Protein AF-A0A5N6NEE8-F1 (afdb_monomer_lite)

Secondary structure (DSSP, 8-state):
----------------TTTT--HHHHHHHHHHHHHHHHHHHHHHHHHHHHHHHTTHHHHHHHHHHHTTPPPP--TT--TTS-EETTTTEEHHHHHHHHHHHHHHHHHHHHHHHHHHHHHHHHHHHHHHHHHHHHHHHHHHHHHHHHHHHHHHHHHHHHHHHHHHHHHHHHHHHHHHHHHHHHHHHHHHHHHHHHHH--

Radius of gyration: 60.37 Å; chains: 1; bounding box: 90×84×199 Å

Sequence (198 aa):
MTDNNRDANRNPGKRPAVDDLTKESRRRIDSIVAQVDAEMERRAQMLARERYWGWLPNLLRDWVVGERVPTPRYKGDTSEGPRLPALGMPMERAFAAHVAVTRRELWRNAELSDEVRVLREKNDRLERRSDRLEERNDRLEEQVETLRLQVSQLMSQHGQIVDVMQEHDGRITENRTDIAETQAMVQASDAMLNAWAA

Structure (mmCIF, N/CA/C/O backbone):
data_AF-A0A5N6NEE8-F1
#
_entry.id   AF-A0A5N6NEE8-F1
#
loop_
_atom_site.group_PDB
_atom_site.id
_atom_site.type_symbol
_atom_site.label_atom_id
_atom_site.label_alt_id
_atom_site.label_comp_id
_atom_site.label_asym_id
_atom_site.label_entity_id
_atom_site.label_seq_id
_atom_site.pdbx_PDB_ins_code
_atom_site.Cartn_x
_atom_site.Cartn_y
_atom_site.Cartn_z
_atom_site.occupancy
_atom_site.B_iso_or_equiv
_atom_site.auth_seq_id
_atom_site.auth_comp_id
_atom_site.auth_asym_id
_atom_site.auth_atom_id
_atom_site.pdbx_PDB_model_num
ATOM 1 N N . MET A 1 1 ? -6.496 70.195 104.181 1.00 39.91 1 MET A N 1
ATOM 2 C CA . MET A 1 1 ? -7.880 69.984 103.711 1.00 39.91 1 MET A CA 1
ATOM 3 C C . MET A 1 1 ? -7.954 70.431 102.262 1.00 39.91 1 MET A C 1
ATOM 5 O O . MET A 1 1 ? -7.376 71.479 101.996 1.00 39.91 1 MET A O 1
ATOM 9 N N . THR A 1 2 ? -8.655 69.648 101.418 1.00 42.78 2 THR A N 1
ATOM 10 C CA . THR A 1 2 ? -9.138 69.932 100.033 1.00 42.78 2 THR A CA 1
ATOM 11 C C . THR A 1 2 ? -8.066 70.225 98.961 1.00 42.78 2 THR A C 1
ATOM 13 O O . THR A 1 2 ? -7.134 70.962 99.232 1.00 42.78 2 THR A O 1
ATOM 16 N N . ASP A 1 3 ? -8.101 69.739 97.716 1.00 42.00 3 ASP A N 1
ATOM 17 C CA . ASP A 1 3 ? -9.065 68.928 96.961 1.00 42.00 3 ASP A CA 1
ATOM 18 C C . ASP A 1 3 ? -8.409 68.425 95.644 1.00 42.00 3 ASP A C 1
ATOM 20 O O . ASP A 1 3 ? -7.506 69.077 95.128 1.00 42.00 3 ASP A O 1
ATOM 24 N N . ASN A 1 4 ? -8.895 67.289 95.124 1.00 45.06 4 ASN A N 1
ATOM 25 C CA . ASN A 1 4 ? -9.161 66.911 93.715 1.00 45.06 4 ASN A CA 1
ATOM 26 C C . ASN A 1 4 ? -8.296 67.439 92.537 1.00 45.06 4 ASN A C 1
ATOM 28 O O . ASN A 1 4 ? -8.263 68.641 92.312 1.00 45.06 4 ASN A O 1
ATOM 32 N N . ASN A 1 5 ? -7.810 66.547 91.641 1.00 45.00 5 ASN A N 1
ATOM 33 C CA . ASN A 1 5 ? -8.352 66.353 90.266 1.00 45.00 5 ASN A CA 1
ATOM 34 C C . ASN A 1 5 ? -7.579 65.312 89.401 1.00 45.00 5 ASN A C 1
ATOM 36 O O . ASN A 1 5 ? -6.356 65.296 89.411 1.00 45.00 5 ASN A O 1
ATOM 40 N N . ARG A 1 6 ? -8.342 64.549 88.594 1.00 46.94 6 ARG A N 1
ATOM 41 C CA . ARG A 1 6 ? -8.075 63.999 87.234 1.00 46.94 6 ARG A CA 1
ATOM 42 C C . ARG A 1 6 ? -6.713 63.363 86.878 1.00 46.94 6 ARG A C 1
ATOM 44 O O . ARG A 1 6 ? -5.712 64.047 86.759 1.00 46.94 6 ARG A O 1
ATOM 51 N N . ASP A 1 7 ? -6.740 62.098 86.445 1.00 46.06 7 ASP A N 1
ATOM 52 C CA . ASP A 1 7 ? -6.910 61.826 85.008 1.00 46.06 7 ASP A CA 1
ATOM 53 C C . ASP A 1 7 ? -7.247 60.361 84.706 1.00 46.06 7 ASP A C 1
ATOM 55 O O . ASP A 1 7 ? -6.592 59.407 85.126 1.00 46.06 7 ASP A O 1
ATOM 59 N N . ALA A 1 8 ? -8.324 60.219 83.941 1.00 46.31 8 ALA A N 1
ATOM 60 C CA . ALA A 1 8 ? -8.721 59.002 83.275 1.00 46.31 8 ALA A CA 1
ATOM 61 C C . ALA A 1 8 ? -7.858 58.796 82.024 1.00 46.31 8 ALA A C 1
ATOM 63 O O . ALA A 1 8 ? -7.563 59.755 81.317 1.00 46.31 8 ALA A O 1
ATOM 64 N N . ASN A 1 9 ? -7.577 57.522 81.728 1.00 47.03 9 ASN A N 1
ATOM 65 C CA . ASN A 1 9 ? -7.417 56.922 80.396 1.00 47.03 9 ASN A CA 1
ATOM 66 C C . ASN A 1 9 ? -6.127 56.099 80.242 1.00 47.03 9 ASN A C 1
ATOM 68 O O . ASN A 1 9 ? -5.111 56.566 79.733 1.00 47.03 9 ASN A O 1
ATOM 72 N N . ARG A 1 10 ? -6.219 54.808 80.578 1.00 41.62 10 ARG A N 1
ATOM 73 C CA . ARG A 1 10 ? -5.590 53.753 79.776 1.00 41.62 10 ARG A CA 1
ATOM 74 C C . ARG A 1 10 ? -6.294 52.432 80.035 1.00 41.62 10 ARG A C 1
ATOM 76 O O . ARG A 1 10 ? -6.134 51.820 81.080 1.00 41.62 10 ARG A O 1
ATOM 83 N N . ASN A 1 11 ? -7.091 52.029 79.057 1.00 46.97 11 ASN A N 1
ATOM 84 C CA . ASN A 1 11 ? -7.606 50.679 78.899 1.00 46.97 11 ASN A CA 1
ATOM 85 C C . ASN A 1 11 ? -6.467 49.758 78.419 1.00 46.97 11 ASN A C 1
ATOM 87 O O . ASN A 1 11 ? -5.974 49.979 77.308 1.00 46.97 11 ASN A O 1
ATOM 91 N N . PRO A 1 12 ? -6.063 48.718 79.170 1.00 44.00 12 PRO A N 1
ATOM 92 C CA . PRO A 1 12 ? -5.292 47.623 78.626 1.00 44.00 12 PRO A CA 1
ATOM 93 C C . PRO A 1 12 ? -6.206 46.404 78.453 1.00 44.00 12 PRO A C 1
ATOM 95 O O . PRO A 1 12 ? -6.547 45.714 79.406 1.00 44.00 12 PRO A O 1
ATOM 98 N N . GLY A 1 13 ? -6.536 46.123 77.195 1.00 42.03 13 GLY A N 1
ATOM 99 C CA . GLY A 1 13 ? -6.636 44.754 76.699 1.00 42.03 13 GLY A CA 1
ATOM 100 C C . GLY A 1 13 ? -7.842 43.936 77.154 1.00 42.03 13 GLY A C 1
ATOM 101 O O . GLY A 1 13 ? -7.806 43.244 78.166 1.00 42.03 13 GLY A O 1
ATOM 102 N N . LYS A 1 14 ? -8.849 43.879 76.275 1.00 52.41 14 LYS A N 1
ATOM 103 C CA . LYS A 1 14 ? -9.741 42.721 76.118 1.00 52.41 14 LYS A CA 1
ATOM 104 C C . LYS A 1 14 ? -8.934 41.417 76.238 1.00 52.41 14 LYS A C 1
ATOM 106 O O . LYS A 1 14 ? -8.182 41.081 75.326 1.00 52.41 14 LYS A O 1
ATOM 111 N N . ARG A 1 15 ? -9.114 40.676 77.333 1.00 50.12 15 ARG A N 1
ATOM 112 C CA . ARG A 1 15 ? -8.806 39.241 77.384 1.00 50.12 15 ARG A CA 1
ATOM 113 C C . ARG A 1 15 ? -10.027 38.477 76.852 1.00 50.12 15 ARG A C 1
ATOM 115 O O . ARG A 1 15 ? -11.148 38.873 77.176 1.00 50.12 15 ARG A O 1
ATOM 122 N N . PRO A 1 16 ? -9.856 37.448 76.004 1.00 47.19 16 PRO A N 1
ATOM 123 C CA . PRO A 1 16 ? -10.983 36.698 75.471 1.00 47.19 16 PRO A CA 1
ATOM 124 C C . PRO A 1 16 ? -11.643 35.911 76.606 1.00 47.19 16 PRO A C 1
ATOM 126 O O . PRO A 1 16 ? -10.958 35.270 77.398 1.00 47.19 16 PRO A O 1
ATOM 129 N N . ALA A 1 17 ? -12.971 35.967 76.683 1.00 51.31 17 ALA A N 1
ATOM 130 C CA . ALA A 1 17 ? -13.803 35.252 77.649 1.00 51.31 17 ALA A CA 1
ATOM 131 C C . ALA A 1 17 ? -13.796 33.729 77.391 1.00 51.31 17 ALA A C 1
ATOM 133 O O . ALA A 1 17 ? -14.806 33.147 77.010 1.00 51.31 17 ALA A O 1
ATOM 134 N N . VAL A 1 18 ? -12.635 33.090 77.534 1.00 51.44 18 VAL A N 1
ATOM 135 C CA . VAL A 1 18 ? -12.447 31.635 77.387 1.00 51.44 18 VAL A CA 1
ATOM 136 C C . VAL A 1 18 ? -12.010 30.992 78.715 1.00 51.44 18 VAL A C 1
ATOM 138 O O . VAL A 1 18 ? -12.105 29.774 78.878 1.00 51.44 18 VAL A O 1
ATOM 141 N N . ASP A 1 19 ? -11.602 31.792 79.705 1.00 52.38 19 ASP A N 1
ATOM 142 C CA . ASP A 1 19 ? -10.996 31.263 80.933 1.00 52.38 19 ASP A CA 1
ATOM 143 C C . ASP A 1 19 ? -11.980 30.727 81.990 1.00 52.38 19 ASP A C 1
ATOM 145 O O . ASP A 1 19 ? -11.573 29.869 82.767 1.00 52.38 19 ASP A O 1
ATOM 149 N N . ASP A 1 20 ? -13.275 31.064 81.950 1.00 57.72 20 ASP A N 1
ATOM 150 C CA . ASP A 1 20 ? -14.269 30.574 82.933 1.00 57.72 20 ASP A CA 1
ATOM 151 C C . ASP A 1 20 ? -15.235 29.509 82.373 1.00 57.72 20 ASP A C 1
ATOM 153 O O . ASP A 1 20 ? -16.410 29.425 82.732 1.00 57.72 20 ASP A O 1
ATOM 157 N N . LEU A 1 21 ? -14.755 28.649 81.472 1.00 63.28 21 LEU A N 1
ATOM 158 C CA . LEU A 1 21 ? -15.499 27.455 81.053 1.00 63.28 21 LEU A CA 1
ATOM 159 C C . LEU A 1 21 ? -15.164 26.274 81.971 1.00 63.28 21 LEU A C 1
ATOM 161 O O . LEU A 1 21 ? -14.012 25.839 82.044 1.00 63.28 21 LEU A O 1
ATOM 165 N N . THR A 1 22 ? -16.179 25.705 82.627 1.00 75.06 22 THR A N 1
ATOM 166 C CA . THR A 1 22 ? -16.036 24.467 83.407 1.00 75.06 22 THR A CA 1
ATOM 167 C C . THR A 1 22 ? -15.485 23.336 82.524 1.00 75.06 22 THR A C 1
ATOM 169 O O . THR A 1 22 ? -15.741 23.277 81.318 1.00 75.06 22 THR A O 1
ATOM 172 N N . LYS A 1 23 ? -14.718 22.402 83.114 1.00 78.56 23 LYS A N 1
ATOM 173 C CA . LYS A 1 23 ? -14.119 21.258 82.386 1.00 78.56 23 LYS A CA 1
ATOM 174 C C . LYS A 1 23 ? -15.150 20.463 81.573 1.00 78.56 23 LYS A C 1
ATOM 176 O O . LYS A 1 23 ? -14.807 19.879 80.551 1.00 78.56 23 LYS A O 1
ATOM 181 N N . GLU A 1 24 ? -16.400 20.440 82.021 1.00 78.88 24 GLU A N 1
ATOM 182 C CA . GLU A 1 24 ? -17.505 19.784 81.328 1.00 78.88 24 GLU A CA 1
ATOM 183 C C . GLU A 1 24 ? -17.935 20.529 80.059 1.00 78.88 24 GLU A C 1
ATOM 185 O O . GLU A 1 24 ? -18.099 19.901 79.015 1.00 78.88 24 GLU A O 1
ATOM 190 N N . SER A 1 25 ? -18.043 21.859 80.109 1.00 77.44 25 SER A N 1
ATOM 191 C CA . SER A 1 25 ? -18.347 22.673 78.929 1.00 77.44 25 SER A CA 1
ATOM 192 C C . SER A 1 25 ? -17.265 22.544 77.859 1.00 77.44 25 SER A C 1
ATOM 194 O O . SER A 1 25 ? -17.592 22.442 76.681 1.00 77.44 25 SER A O 1
ATOM 196 N N . ARG A 1 26 ? -15.988 22.445 78.258 1.00 81.50 26 ARG A N 1
ATOM 197 C CA . ARG A 1 26 ? -14.877 22.174 77.326 1.00 81.50 26 ARG A CA 1
ATOM 198 C C . ARG A 1 26 ? -15.042 20.821 76.627 1.00 81.50 26 ARG A C 1
ATOM 200 O O . ARG A 1 26 ? -15.033 20.773 75.406 1.00 81.50 26 ARG A O 1
ATOM 207 N N . ARG A 1 27 ? -15.343 19.752 77.375 1.00 83.88 27 ARG A N 1
ATOM 208 C CA . ARG A 1 27 ? -15.600 18.418 76.791 1.00 83.88 27 ARG A CA 1
ATOM 209 C C . ARG A 1 27 ? -16.791 18.395 75.833 1.00 83.88 27 ARG A C 1
ATOM 211 O O . ARG A 1 27 ? -16.753 17.681 74.837 1.00 83.88 27 ARG A O 1
ATOM 218 N N . ARG A 1 28 ? -17.861 19.144 76.126 1.00 85.00 28 ARG A N 1
ATOM 219 C CA . ARG A 1 28 ? -19.017 19.250 75.220 1.00 85.00 28 ARG A CA 1
ATOM 220 C C . ARG A 1 28 ? -18.644 19.967 73.926 1.00 85.00 28 ARG A C 1
ATOM 222 O O . ARG A 1 28 ? -19.047 19.511 72.863 1.00 85.00 28 ARG A O 1
ATOM 229 N N . ILE A 1 29 ? -17.854 21.038 74.011 1.00 85.75 29 ILE A N 1
ATOM 230 C CA . ILE A 1 29 ? -17.332 21.742 72.833 1.00 85.75 29 ILE A CA 1
ATOM 231 C C . ILE A 1 29 ? -16.451 20.800 72.006 1.00 85.75 29 ILE A C 1
ATOM 233 O O . ILE A 1 29 ? -16.696 20.662 70.813 1.00 85.75 29 ILE A O 1
ATOM 237 N N . ASP A 1 30 ? -15.522 20.076 72.633 1.00 88.50 30 ASP A N 1
ATOM 238 C CA . ASP A 1 30 ? -14.646 19.121 71.938 1.00 88.50 30 ASP A CA 1
ATOM 239 C C . ASP A 1 30 ? -15.446 18.001 71.249 1.00 88.50 30 ASP A C 1
ATOM 241 O O . ASP A 1 30 ? -15.152 17.623 70.117 1.00 88.50 30 ASP A O 1
ATOM 245 N N . SER A 1 31 ? -16.511 17.504 71.891 1.00 90.19 31 SER A N 1
ATOM 246 C CA . SER A 1 31 ? -17.413 16.508 71.298 1.00 90.19 31 SER A CA 1
ATOM 247 C C . SER A 1 31 ? -18.175 17.046 70.084 1.00 90.19 31 SER A C 1
ATOM 249 O O . SER A 1 31 ? -18.403 16.299 69.135 1.00 90.19 31 SER A O 1
ATOM 251 N N . ILE A 1 32 ? -18.591 18.314 70.115 1.00 87.81 32 ILE A N 1
ATOM 252 C CA . ILE A 1 32 ? -19.286 18.963 68.996 1.00 87.81 32 ILE A CA 1
ATOM 253 C C . ILE A 1 32 ? -18.310 19.194 67.842 1.00 87.81 32 ILE A C 1
ATOM 255 O O . ILE A 1 32 ? -18.641 18.891 66.700 1.00 87.81 32 ILE A O 1
ATOM 259 N N . VAL A 1 33 ? -17.098 19.670 68.136 1.00 90.25 33 VAL A N 1
ATOM 260 C CA . VAL A 1 33 ? -16.041 19.871 67.135 1.00 90.25 33 VAL A CA 1
ATOM 261 C C . VAL A 1 33 ? -15.689 18.545 66.460 1.00 90.25 33 VAL A C 1
ATOM 263 O O . VAL A 1 33 ? -15.750 18.461 65.240 1.00 90.25 33 VAL A O 1
ATOM 266 N N . ALA A 1 34 ? -15.470 17.475 67.229 1.00 92.31 34 ALA A N 1
ATOM 267 C CA . ALA A 1 34 ? -15.196 16.149 66.675 1.00 92.31 34 ALA A CA 1
ATOM 268 C C . ALA A 1 34 ? -16.346 15.614 65.798 1.00 92.31 34 ALA A C 1
ATOM 270 O O . ALA A 1 34 ? -16.109 14.958 64.782 1.00 92.31 34 ALA A O 1
ATOM 271 N N . GLN A 1 35 ? -17.601 15.895 66.166 1.00 93.38 35 GLN A N 1
ATOM 272 C CA . GLN A 1 35 ? -18.763 15.507 65.367 1.00 93.38 35 GLN A CA 1
ATOM 273 C C . GLN A 1 35 ? -18.832 16.277 64.039 1.00 93.38 35 GLN A C 1
ATOM 275 O O . GLN A 1 35 ? -19.151 15.677 63.010 1.00 93.38 35 GLN A O 1
ATOM 280 N N . VAL A 1 36 ? -18.517 17.575 64.056 1.00 91.44 36 VAL A N 1
ATOM 281 C CA . VAL A 1 36 ? -18.470 18.433 62.862 1.00 91.44 36 VAL A CA 1
ATOM 282 C C . VAL A 1 36 ? -17.300 18.049 61.956 1.00 91.44 36 VAL A C 1
ATOM 284 O O . VAL A 1 36 ? -17.496 17.915 60.750 1.00 91.44 36 VAL A O 1
ATOM 287 N N . ASP A 1 37 ? -16.118 17.784 62.510 1.00 91.69 37 ASP A N 1
ATOM 288 C CA . ASP A 1 37 ? -14.943 17.355 61.743 1.00 91.69 37 ASP A CA 1
ATOM 289 C C . ASP A 1 37 ? -15.202 16.019 61.035 1.00 91.69 37 ASP A C 1
ATOM 291 O O . ASP A 1 37 ? -14.972 15.891 59.830 1.00 91.69 37 ASP A O 1
ATOM 295 N N . ALA A 1 38 ? -15.803 15.053 61.737 1.00 92.25 38 ALA A N 1
ATOM 296 C CA . ALA A 1 38 ? -16.196 13.777 61.145 1.00 92.25 38 ALA A CA 1
ATOM 297 C C . ALA A 1 38 ? -17.264 13.934 60.046 1.00 92.25 38 ALA A C 1
ATOM 299 O O . ALA A 1 38 ? -17.315 13.144 59.101 1.00 92.25 38 ALA A O 1
ATOM 300 N N . GLU A 1 39 ? -18.148 14.928 60.151 1.00 91.44 39 GLU A N 1
ATOM 301 C CA . GLU A 1 39 ? -19.122 15.231 59.103 1.00 91.44 39 GLU A CA 1
ATOM 302 C C . GLU A 1 39 ? -18.455 15.868 57.875 1.00 91.44 39 GLU A C 1
ATOM 304 O O . GLU A 1 39 ? -18.724 15.468 56.737 1.00 91.44 39 GLU A O 1
ATOM 309 N N . MET A 1 40 ? -17.560 16.829 58.097 1.00 89.94 40 MET A N 1
ATOM 310 C CA . MET A 1 40 ? -16.801 17.499 57.044 1.00 89.94 40 MET A CA 1
ATOM 311 C C . MET A 1 40 ? -15.920 16.516 56.277 1.00 89.94 40 MET A C 1
ATOM 313 O O . MET A 1 40 ? -15.868 16.569 55.047 1.00 89.94 40 MET A O 1
ATOM 317 N N . GLU A 1 41 ? -15.307 15.561 56.971 1.00 89.44 41 GLU A N 1
ATOM 318 C CA . GLU A 1 41 ? -14.496 14.517 56.355 1.00 89.44 41 GLU A CA 1
ATOM 319 C C . GLU A 1 41 ? -15.342 13.570 55.486 1.00 89.44 41 GLU A C 1
ATOM 321 O O . GLU A 1 41 ? -14.970 13.275 54.348 1.00 89.44 41 GLU A O 1
ATOM 326 N N . ARG A 1 42 ? -16.548 13.187 55.933 1.00 85.25 42 ARG A N 1
ATOM 327 C CA . ARG A 1 42 ? -17.499 12.423 55.099 1.00 85.25 42 ARG A CA 1
ATOM 328 C C . ARG A 1 42 ? -17.928 13.195 53.850 1.00 85.25 42 ARG A C 1
ATOM 330 O O . ARG A 1 42 ? -18.014 12.613 52.768 1.00 85.25 42 ARG A O 1
ATOM 337 N N . ARG A 1 43 ? -18.195 14.499 53.972 1.00 83.50 43 ARG A N 1
ATOM 338 C CA . ARG A 1 43 ? -18.557 15.358 52.829 1.00 83.50 43 ARG A CA 1
ATOM 339 C C . ARG A 1 43 ? -17.398 15.489 51.841 1.00 83.50 43 ARG A C 1
ATOM 341 O O . ARG A 1 43 ? -17.609 15.349 50.639 1.00 83.50 43 ARG A O 1
ATOM 348 N N . ALA A 1 44 ? -16.176 15.679 52.336 1.00 82.06 44 ALA A N 1
ATOM 349 C CA . ALA A 1 44 ? -14.973 15.720 51.511 1.00 82.06 44 ALA A CA 1
ATOM 350 C C . ALA A 1 44 ? -14.748 14.394 50.762 1.00 82.06 44 ALA A C 1
ATOM 352 O O . ALA A 1 44 ? -14.453 14.403 49.567 1.00 82.06 44 ALA A O 1
ATOM 353 N N . GLN A 1 45 ? -14.966 13.254 51.425 1.00 81.19 45 GLN A N 1
ATOM 354 C CA . GLN A 1 45 ? -14.893 11.929 50.800 1.00 81.19 45 GLN A CA 1
ATOM 355 C C . GLN A 1 45 ? -15.956 11.734 49.706 1.00 81.19 45 GLN A C 1
ATOM 357 O O . GLN A 1 45 ? -15.643 11.187 48.646 1.00 81.19 45 GLN A O 1
ATOM 362 N N . MET A 1 46 ? -17.193 12.199 49.914 1.00 78.44 46 MET A N 1
ATOM 363 C CA . MET A 1 46 ? -18.241 12.146 48.884 1.00 78.44 46 MET A CA 1
ATOM 364 C C . MET A 1 46 ? -17.891 13.005 47.665 1.00 78.44 46 MET A C 1
ATOM 366 O O . MET A 1 46 ? -17.937 12.500 46.546 1.00 78.44 46 MET A O 1
ATOM 370 N N . LEU A 1 47 ? -17.443 14.246 47.873 1.00 77.75 47 LEU A N 1
ATOM 371 C CA . LEU A 1 47 ? -17.022 15.142 46.790 1.00 77.75 47 LEU A CA 1
ATOM 372 C C . LEU A 1 47 ? -15.822 14.584 46.009 1.00 77.75 47 LEU A C 1
ATOM 374 O O . LEU A 1 47 ? -15.776 14.659 44.781 1.00 77.75 47 LEU A O 1
ATOM 378 N N . ALA A 1 48 ? -14.856 13.976 46.702 1.00 76.75 48 ALA A N 1
ATOM 379 C CA . ALA A 1 48 ? -13.735 13.301 46.057 1.00 76.75 48 ALA A CA 1
ATOM 380 C C . ALA A 1 48 ? -14.214 12.114 45.203 1.00 76.75 48 ALA A C 1
ATOM 382 O O . ALA A 1 48 ? -13.785 11.953 44.059 1.00 76.75 48 ALA A O 1
ATOM 383 N N . ARG A 1 49 ? -15.143 11.307 45.722 1.00 75.19 49 ARG A N 1
ATOM 384 C CA . ARG A 1 49 ? -15.715 10.164 45.001 1.00 75.19 49 ARG A CA 1
ATOM 385 C C . ARG A 1 49 ? -16.518 10.595 43.772 1.00 75.19 49 ARG A C 1
ATOM 387 O O . ARG A 1 49 ? -16.382 9.964 42.726 1.00 75.19 49 ARG A O 1
ATOM 394 N N . GLU A 1 50 ? -17.300 11.665 43.870 1.00 76.81 50 GLU A N 1
ATOM 395 C CA . GLU A 1 50 ? -18.017 12.260 42.735 1.00 76.81 50 GLU A CA 1
ATOM 396 C C . GLU A 1 50 ? -17.055 12.788 41.667 1.00 76.81 50 GLU A C 1
ATOM 398 O O . GLU A 1 50 ? -17.294 12.605 40.477 1.00 76.81 50 GLU A O 1
ATOM 403 N N . ARG A 1 51 ? -15.918 13.365 42.063 1.00 76.38 51 ARG A N 1
ATOM 404 C CA . ARG A 1 51 ? -14.919 13.865 41.111 1.00 76.38 51 ARG A CA 1
ATOM 405 C C . ARG A 1 51 ? -14.220 12.751 40.324 1.00 76.38 51 ARG A C 1
ATOM 407 O O . ARG A 1 51 ? -13.990 12.917 39.130 1.00 76.38 51 ARG A O 1
ATOM 414 N N . TYR A 1 52 ? -13.875 11.635 40.968 1.00 78.50 52 TYR A N 1
ATOM 415 C CA . TYR A 1 52 ? -13.141 10.537 40.317 1.00 78.50 52 TYR A CA 1
ATOM 416 C C . TYR A 1 52 ? -14.046 9.524 39.605 1.00 78.50 52 TYR A C 1
ATOM 418 O O . TYR A 1 52 ? -13.693 9.028 38.535 1.00 78.50 52 TYR A O 1
ATOM 426 N N . TRP A 1 53 ? -15.219 9.228 40.170 1.00 82.44 53 TRP A N 1
ATOM 427 C CA . TRP A 1 53 ? -16.133 8.195 39.666 1.00 82.44 53 TRP A CA 1
ATOM 428 C C . TRP A 1 53 ? -17.504 8.738 39.249 1.00 82.44 53 TRP A C 1
ATOM 430 O O . TRP A 1 53 ? -18.403 7.951 38.959 1.00 82.44 53 TRP A O 1
ATOM 440 N N . GLY A 1 54 ? -17.687 10.060 39.173 1.00 82.12 54 GLY A N 1
ATOM 441 C CA . GLY A 1 54 ? -18.965 10.681 38.799 1.00 82.12 54 GLY A CA 1
ATOM 442 C C . GLY A 1 54 ? -19.460 10.334 37.393 1.00 82.12 54 GLY A C 1
ATOM 443 O O . GLY A 1 54 ? -20.656 10.415 37.130 1.00 82.12 54 GLY A O 1
ATOM 444 N N . TRP A 1 55 ? -18.572 9.884 36.501 1.00 87.44 55 TRP A N 1
ATOM 445 C CA . TRP A 1 55 ? -18.926 9.419 35.155 1.00 87.44 55 TRP A CA 1
ATOM 446 C C . TRP A 1 55 ? -19.541 8.010 35.141 1.00 87.44 55 TRP A C 1
ATOM 448 O O . TRP A 1 55 ? -20.366 7.703 34.279 1.00 87.44 55 TRP A O 1
ATOM 458 N N . LEU A 1 56 ? -19.169 7.152 36.097 1.00 86.56 56 LEU A N 1
ATOM 459 C CA . LEU A 1 56 ? -19.512 5.727 36.103 1.00 86.56 56 LEU A CA 1
ATOM 460 C C . LEU A 1 56 ? -21.033 5.474 36.155 1.00 86.56 56 LEU A C 1
ATOM 462 O O . LEU A 1 56 ? -21.512 4.622 35.404 1.00 86.56 56 LEU A O 1
ATOM 466 N N . PRO A 1 57 ? -21.828 6.211 36.958 1.00 86.06 57 PRO A N 1
ATOM 467 C CA . PRO A 1 57 ? -23.281 6.067 36.955 1.00 86.06 57 PRO A CA 1
ATOM 468 C C . PRO A 1 57 ? -23.952 6.372 35.608 1.00 86.06 57 PRO A C 1
ATOM 470 O O . PRO A 1 57 ? -24.955 5.749 35.266 1.00 86.06 57 PRO A O 1
ATOM 473 N N . ASN A 1 58 ? -23.439 7.332 34.841 1.00 88.19 58 ASN A N 1
ATOM 474 C CA . ASN A 1 58 ? -24.020 7.652 33.536 1.00 88.19 58 ASN A CA 1
ATOM 475 C C . ASN A 1 58 ? -23.642 6.576 32.515 1.00 88.19 58 ASN A C 1
ATOM 477 O O . ASN A 1 58 ? -24.519 6.026 31.855 1.00 88.19 58 ASN A O 1
ATOM 481 N N . LEU A 1 59 ? -22.372 6.166 32.506 1.00 90.69 59 LEU A N 1
ATOM 482 C CA . LEU A 1 59 ? -21.892 5.115 31.613 1.00 90.69 59 LEU A CA 1
ATOM 483 C C . LEU A 1 59 ? -22.637 3.784 31.810 1.00 90.69 59 LEU A C 1
ATOM 485 O O . LEU A 1 59 ? -23.050 3.149 30.845 1.00 90.69 59 LEU A O 1
ATOM 489 N N . LEU A 1 60 ? -22.860 3.368 33.062 1.00 90.38 60 LEU A N 1
ATOM 490 C CA . LEU A 1 60 ? -23.598 2.135 33.356 1.00 90.38 60 LEU A CA 1
ATOM 491 C C . LEU A 1 60 ? -25.063 2.205 32.902 1.00 90.38 60 LEU A C 1
ATOM 493 O O . LEU A 1 60 ? -25.613 1.187 32.482 1.00 90.38 60 LEU A O 1
ATOM 497 N N . ARG A 1 61 ? -25.703 3.382 32.955 1.00 89.62 61 ARG A N 1
ATOM 498 C CA . ARG A 1 61 ? -27.057 3.562 32.403 1.00 89.62 61 ARG A CA 1
ATOM 499 C C . ARG A 1 61 ? -27.057 3.396 30.890 1.00 89.62 61 ARG A C 1
ATOM 501 O O . ARG A 1 61 ? -27.894 2.652 30.381 1.00 89.62 61 ARG A O 1
ATOM 508 N N . ASP A 1 62 ? -26.104 4.018 30.206 1.00 93.25 62 ASP A N 1
ATOM 509 C CA . ASP A 1 62 ? -25.973 3.915 28.752 1.00 93.25 62 ASP A CA 1
ATOM 510 C C . ASP A 1 62 ? -25.746 2.465 28.320 1.00 93.25 62 ASP A C 1
ATOM 512 O O . ASP A 1 62 ? -26.380 1.988 27.382 1.00 93.25 62 ASP A O 1
ATOM 516 N N . TRP A 1 63 ? -24.917 1.719 29.053 1.00 95.19 63 TRP A N 1
ATOM 517 C CA . TRP A 1 63 ? -24.683 0.297 28.798 1.00 95.19 63 TRP A CA 1
ATOM 518 C C . TRP A 1 63 ? -25.921 -0.562 29.031 1.00 95.19 63 TRP A C 1
ATOM 520 O O . TRP A 1 63 ? -26.230 -1.428 28.217 1.00 95.19 63 TRP A O 1
ATOM 530 N N . VAL A 1 64 ? -26.669 -0.317 30.109 1.00 92.75 64 VAL A N 1
ATOM 531 C CA . VAL A 1 64 ? -27.923 -1.038 30.377 1.00 92.75 64 VAL A CA 1
ATOM 532 C C . VAL A 1 64 ? -28.943 -0.815 29.262 1.00 92.75 64 VAL A C 1
ATOM 534 O O . VAL A 1 64 ? -29.632 -1.760 28.874 1.00 92.75 64 VAL A O 1
ATOM 537 N N . VAL A 1 65 ? -29.036 0.411 28.740 1.00 93.06 65 VAL A N 1
ATOM 538 C CA . VAL A 1 65 ? -29.918 0.743 27.614 1.00 93.06 65 VAL A CA 1
ATOM 539 C C . VAL A 1 65 ? -29.403 0.118 26.315 1.00 93.06 65 VAL A C 1
ATOM 541 O O . VAL A 1 65 ? -30.170 -0.539 25.611 1.00 93.06 65 VAL A O 1
ATOM 544 N N . GLY A 1 66 ? -28.112 0.275 26.018 1.00 93.62 66 GLY A N 1
ATOM 545 C CA . GLY A 1 66 ? -27.481 -0.196 24.785 1.00 93.62 66 GLY A CA 1
ATOM 546 C C . GLY A 1 66 ? -27.490 -1.716 24.641 1.00 93.62 66 GLY A C 1
ATOM 547 O O . GLY A 1 66 ? -27.864 -2.229 23.590 1.00 93.62 66 GLY A O 1
ATOM 548 N N . GLU A 1 67 ? -27.165 -2.437 25.714 1.00 94.12 67 GLU A N 1
ATOM 549 C CA . GLU A 1 67 ? -27.155 -3.907 25.748 1.00 94.12 67 GLU A CA 1
ATOM 550 C C . GLU A 1 67 ? -28.515 -4.505 26.140 1.00 94.12 67 GLU A C 1
ATOM 552 O O . GLU A 1 67 ? -28.661 -5.722 26.251 1.00 94.12 67 GLU A O 1
ATOM 557 N N . ARG A 1 68 ? -29.535 -3.658 26.347 1.00 92.19 68 ARG A N 1
ATOM 558 C CA . ARG A 1 68 ? -30.909 -4.056 26.698 1.00 92.19 68 ARG A CA 1
ATOM 559 C C . ARG A 1 68 ? -30.966 -5.001 27.902 1.00 92.19 68 ARG A C 1
ATOM 561 O O . ARG A 1 68 ? -31.729 -5.969 27.915 1.00 92.19 68 ARG A O 1
ATOM 568 N N . VAL A 1 69 ? -30.171 -4.713 28.934 1.00 90.25 69 VAL A N 1
ATOM 569 C CA . VAL A 1 69 ? -30.043 -5.595 30.100 1.00 90.25 69 VAL A CA 1
ATOM 570 C C . VAL A 1 69 ? -31.341 -5.594 30.910 1.00 90.25 69 VAL A C 1
ATOM 572 O O . VAL A 1 69 ? -31.756 -4.534 31.415 1.00 90.25 69 VAL A O 1
ATOM 575 N N . PRO A 1 70 ? -31.989 -6.762 31.072 1.00 84.50 70 PRO A N 1
ATOM 576 C CA . PRO A 1 70 ? -33.248 -6.855 31.784 1.00 84.50 70 PRO A CA 1
ATOM 577 C C . PRO A 1 70 ? -33.053 -6.539 33.264 1.00 84.50 70 PRO A C 1
ATOM 579 O O . PRO A 1 70 ? -31.992 -6.763 33.848 1.00 84.50 70 PRO A O 1
ATOM 582 N N . THR A 1 71 ? -34.103 -6.018 33.889 1.00 82.56 71 THR A N 1
ATOM 583 C CA . THR A 1 71 ? -34.147 -5.952 35.348 1.00 82.56 71 THR A CA 1
ATOM 584 C C . THR A 1 71 ? -34.164 -7.385 35.885 1.00 82.56 71 THR A C 1
ATOM 586 O O . THR A 1 71 ? -35.003 -8.166 35.421 1.00 82.56 71 THR A O 1
ATOM 589 N N . PRO A 1 72 ? -33.269 -7.749 36.822 1.00 74.88 72 PRO A N 1
ATOM 590 C CA . PRO A 1 72 ? -33.338 -9.033 37.506 1.00 74.88 72 PRO A CA 1
ATOM 591 C C . PRO A 1 72 ? -34.753 -9.254 38.053 1.00 74.88 72 PRO A C 1
ATOM 593 O O . PRO A 1 72 ? -35.395 -8.313 38.516 1.00 74.88 72 PRO A O 1
ATOM 596 N N . ARG A 1 73 ? -35.270 -10.474 37.902 1.00 68.06 73 ARG A N 1
ATOM 597 C CA . ARG A 1 73 ? -36.579 -10.884 38.420 1.00 68.06 73 ARG A CA 1
ATOM 598 C C . ARG A 1 73 ? -36.363 -12.067 39.346 1.00 68.06 73 ARG A C 1
ATOM 600 O O . ARG A 1 73 ? -36.651 -13.203 38.969 1.00 68.06 73 ARG A O 1
ATOM 607 N N . TYR A 1 74 ? -35.799 -11.823 40.524 1.00 63.53 74 TYR A N 1
ATOM 608 C CA . TYR A 1 74 ? -35.759 -12.856 41.550 1.00 63.53 74 TYR A CA 1
ATOM 609 C C . TYR A 1 74 ? -37.072 -12.851 42.331 1.00 63.53 74 TYR A C 1
ATOM 611 O O . TYR A 1 74 ? -37.678 -11.814 42.587 1.00 63.53 74 TYR A O 1
ATOM 619 N N . LYS A 1 75 ? -37.538 -14.045 42.717 1.00 50.59 75 LYS A N 1
ATOM 620 C CA . LYS A 1 75 ? -38.851 -14.271 43.353 1.00 50.59 75 LYS A CA 1
ATOM 621 C C . LYS A 1 75 ? -38.994 -13.668 44.767 1.00 50.59 75 LYS A C 1
ATOM 623 O O . LYS A 1 75 ? -39.995 -13.919 45.426 1.00 50.59 75 LYS A O 1
ATOM 628 N N . GLY A 1 76 ? -38.011 -12.886 45.211 1.00 53.19 76 GLY A N 1
ATOM 629 C CA . GLY A 1 76 ? -37.971 -12.164 46.481 1.00 53.19 76 GLY A CA 1
ATOM 630 C C . GLY A 1 76 ? -37.441 -10.734 46.343 1.00 53.19 76 GLY A C 1
ATOM 631 O O . GLY A 1 76 ? -36.944 -10.206 47.327 1.00 53.19 76 GLY A O 1
ATOM 632 N N . ASP A 1 77 ? -37.524 -10.116 45.155 1.00 54.44 77 ASP A N 1
ATOM 633 C CA . ASP A 1 77 ? -37.197 -8.696 44.938 1.00 54.44 77 ASP A CA 1
ATOM 634 C C . ASP A 1 77 ? -38.232 -7.781 45.633 1.00 54.44 77 ASP A C 1
ATOM 636 O O . ASP A 1 77 ? -39.010 -7.059 45.004 1.00 54.44 77 ASP A O 1
ATOM 640 N N . THR A 1 78 ? -38.258 -7.804 46.966 1.00 54.44 78 THR A N 1
ATOM 641 C CA . THR A 1 78 ? -38.679 -6.647 47.755 1.00 54.44 78 THR A CA 1
ATOM 642 C C . THR A 1 78 ? -37.667 -5.529 47.511 1.00 54.44 78 THR A C 1
ATOM 644 O O . THR A 1 78 ? -36.544 -5.753 47.057 1.00 54.44 78 THR A O 1
ATOM 647 N N . SER A 1 79 ? -38.035 -4.276 47.773 1.00 54.81 79 SER A N 1
ATOM 648 C CA . SER A 1 79 ? -37.188 -3.112 47.474 1.00 54.81 79 SER A CA 1
ATOM 649 C C . SER A 1 79 ? -35.872 -3.023 48.287 1.00 54.81 79 SER A C 1
ATOM 651 O O . SER A 1 79 ? -35.236 -1.972 48.299 1.00 54.81 79 SER A O 1
ATOM 653 N N . GLU A 1 80 ? -35.478 -4.117 48.940 1.00 55.69 80 GLU A N 1
ATOM 654 C CA . GLU A 1 80 ? -34.502 -4.250 50.023 1.00 55.69 80 GLU A CA 1
ATOM 655 C C . GLU A 1 80 ? -33.142 -4.816 49.576 1.00 55.69 80 GLU A C 1
ATOM 657 O O . GLU A 1 80 ? -32.195 -4.813 50.359 1.00 55.69 80 GLU A O 1
ATOM 662 N N . GLY A 1 81 ? -33.008 -5.283 48.329 1.00 63.28 81 GLY A N 1
ATOM 663 C CA . GLY A 1 81 ? -31.725 -5.761 47.800 1.00 63.28 81 GLY A CA 1
ATOM 664 C C . GLY A 1 81 ? -30.660 -4.648 47.698 1.00 63.28 81 GLY A C 1
ATOM 665 O O . GLY A 1 81 ? -31.020 -3.477 47.530 1.00 63.28 81 GLY A O 1
ATOM 666 N N . PRO A 1 82 ? -29.349 -4.971 47.755 1.00 69.06 82 PRO A N 1
ATOM 667 C CA . PRO A 1 82 ? -28.277 -3.983 47.640 1.00 69.06 82 PRO A CA 1
ATOM 668 C C . PRO A 1 82 ? -28.349 -3.217 46.311 1.00 69.06 82 PRO A C 1
ATOM 670 O O . PRO A 1 82 ? -28.008 -3.720 45.239 1.00 69.06 82 PRO A O 1
ATOM 673 N N . ARG A 1 83 ? -28.795 -1.961 46.377 1.00 75.44 83 ARG A N 1
ATOM 674 C CA . ARG A 1 83 ? -28.811 -1.046 45.233 1.00 75.44 83 ARG A CA 1
ATOM 675 C C . ARG A 1 83 ? -27.610 -0.131 45.274 1.00 75.44 83 ARG A C 1
ATOM 677 O O . ARG A 1 83 ? -27.185 0.326 46.332 1.00 75.44 83 ARG A O 1
ATOM 684 N N . LEU A 1 84 ? -27.109 0.201 44.093 1.00 73.38 84 LEU A N 1
ATOM 685 C CA . LEU A 1 84 ? -26.093 1.231 43.957 1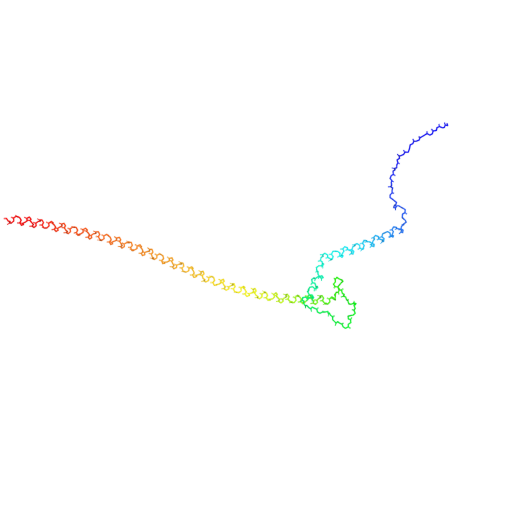.00 73.38 84 LEU A CA 1
ATOM 686 C C . LEU A 1 84 ? -26.728 2.600 44.277 1.00 73.38 84 LEU A C 1
ATOM 688 O O . LEU A 1 84 ? -27.622 3.023 43.536 1.00 73.38 84 LEU A O 1
ATOM 692 N N . PRO A 1 85 ? -26.280 3.313 45.334 1.00 67.69 85 PRO A N 1
ATOM 693 C CA . PRO A 1 85 ? -26.945 4.531 45.812 1.00 67.69 85 PRO A CA 1
ATOM 694 C C . PRO A 1 85 ? -27.050 5.633 44.751 1.00 67.69 85 PRO A C 1
ATOM 696 O O . PRO A 1 85 ? -28.060 6.318 44.667 1.00 67.69 85 PRO A O 1
ATOM 699 N N . ALA A 1 86 ? -26.037 5.759 43.889 1.00 70.19 86 ALA A N 1
ATOM 700 C CA . ALA A 1 86 ? -25.989 6.763 42.821 1.00 70.19 86 ALA A CA 1
ATOM 701 C C . ALA A 1 86 ? -26.833 6.407 41.578 1.00 70.19 86 ALA A C 1
ATOM 703 O O . ALA A 1 86 ? -27.007 7.229 40.681 1.00 70.19 86 ALA A O 1
ATOM 704 N N . LEU A 1 87 ? -27.304 5.162 41.484 1.00 71.00 87 LEU A N 1
ATOM 705 C CA . LEU A 1 87 ? -27.910 4.594 40.277 1.00 71.00 87 LEU A CA 1
ATOM 706 C C . LEU A 1 87 ? -29.346 4.113 40.486 1.00 71.00 87 LEU A C 1
ATOM 708 O O . LEU A 1 87 ? -30.048 3.891 39.503 1.00 71.00 87 LEU A O 1
ATOM 712 N N . GLY A 1 88 ? -29.766 3.888 41.736 1.00 78.75 88 GLY A N 1
ATOM 713 C CA . GLY A 1 88 ? -31.074 3.304 42.048 1.00 78.75 88 GLY A CA 1
ATOM 714 C C . GLY A 1 88 ? -31.283 1.912 41.434 1.00 78.75 88 GLY A C 1
ATOM 715 O O . GLY A 1 88 ? -32.416 1.462 41.289 1.00 78.75 88 GLY A O 1
ATOM 716 N N . MET A 1 89 ? -30.198 1.236 41.047 1.00 84.00 89 MET A N 1
ATOM 717 C CA . MET A 1 89 ? -30.201 0.005 40.259 1.00 84.00 89 MET A CA 1
ATOM 718 C C . MET A 1 89 ? -29.622 -1.166 41.067 1.00 84.00 89 MET A C 1
ATOM 720 O O . MET A 1 89 ? -28.675 -0.941 41.831 1.00 84.00 89 MET A O 1
ATOM 724 N N . PRO A 1 90 ? -30.133 -2.402 40.882 1.00 86.69 90 PRO A N 1
ATOM 725 C CA . PRO A 1 90 ? -29.509 -3.604 41.435 1.00 86.69 90 PRO A CA 1
ATOM 726 C C . PRO A 1 90 ? -28.063 -3.763 40.954 1.00 86.69 90 PRO A C 1
ATOM 728 O O . PRO A 1 90 ? -27.772 -3.549 39.770 1.00 86.69 90 PRO A O 1
ATOM 731 N N . MET A 1 91 ? -27.165 -4.160 41.854 1.00 83.94 91 MET A N 1
ATOM 732 C CA . MET A 1 91 ? -25.750 -4.370 41.530 1.00 83.94 91 MET A CA 1
ATOM 733 C C . MET A 1 91 ? -25.569 -5.433 40.434 1.00 83.94 91 MET A C 1
ATOM 735 O O . MET A 1 91 ? -24.749 -5.263 39.533 1.00 83.94 91 MET A O 1
ATOM 739 N N . GLU A 1 92 ? -26.402 -6.471 40.443 1.00 86.56 92 GLU A N 1
ATOM 740 C CA . GLU A 1 92 ? -26.415 -7.565 39.469 1.00 86.56 92 GLU A CA 1
ATOM 741 C C . GLU A 1 92 ? -26.707 -7.055 38.057 1.00 86.56 92 GLU A C 1
ATOM 743 O O . GLU A 1 92 ? -26.105 -7.512 37.086 1.00 86.56 92 GLU A O 1
ATOM 748 N N . ARG A 1 93 ? -27.605 -6.070 37.929 1.00 88.56 93 ARG A N 1
ATOM 749 C CA . ARG A 1 93 ? -27.955 -5.480 36.633 1.00 88.56 93 ARG A CA 1
ATOM 750 C C . ARG A 1 93 ? -26.802 -4.655 36.065 1.00 88.56 93 ARG A C 1
ATOM 752 O O . ARG A 1 93 ? -26.518 -4.746 34.874 1.00 88.56 93 ARG A O 1
ATOM 759 N N . ALA A 1 94 ? -26.131 -3.876 36.912 1.00 89.19 94 ALA A N 1
ATOM 760 C CA . ALA A 1 94 ? -24.956 -3.102 36.516 1.00 89.19 94 ALA A CA 1
ATOM 761 C C . ALA A 1 94 ? -23.792 -4.020 36.104 1.00 89.19 94 ALA A C 1
ATOM 763 O O . ALA A 1 94 ? -23.152 -3.789 35.078 1.00 89.19 94 ALA A O 1
ATOM 764 N N . PHE A 1 95 ? -23.566 -5.101 36.857 1.00 89.75 95 PHE A N 1
ATOM 765 C CA . PHE A 1 95 ? -22.570 -6.113 36.516 1.00 89.75 95 PHE A CA 1
ATOM 766 C C . PHE A 1 95 ? -22.897 -6.815 35.190 1.00 89.75 95 PHE A C 1
ATOM 768 O O . PHE A 1 95 ? -22.029 -6.938 34.329 1.00 89.75 95 PHE A O 1
ATOM 775 N N . ALA A 1 96 ? -24.157 -7.201 34.975 1.00 91.50 96 ALA A N 1
ATOM 776 C CA . ALA A 1 96 ? -24.594 -7.807 33.720 1.00 91.50 96 ALA A CA 1
ATOM 777 C C . ALA A 1 96 ? -24.369 -6.882 32.509 1.00 91.50 96 ALA A C 1
ATOM 779 O O . ALA A 1 96 ? -23.927 -7.351 31.463 1.00 91.50 96 ALA A O 1
ATOM 780 N N . ALA A 1 97 ? -24.596 -5.571 32.654 1.00 93.31 97 ALA A N 1
ATOM 781 C CA . ALA A 1 97 ? -24.291 -4.593 31.608 1.00 93.31 97 ALA A CA 1
ATOM 782 C C . ALA A 1 97 ? -22.797 -4.486 31.312 1.00 93.31 97 ALA A C 1
ATOM 784 O O . ALA A 1 97 ? -22.401 -4.501 30.149 1.00 93.31 97 ALA A O 1
ATOM 785 N N . HIS A 1 98 ? -21.962 -4.454 32.349 1.00 93.12 98 HIS A N 1
ATOM 786 C CA . HIS A 1 98 ? -20.515 -4.449 32.172 1.00 93.12 98 HIS A CA 1
ATOM 787 C C . HIS A 1 98 ? -20.010 -5.703 31.442 1.00 93.12 98 HIS A C 1
ATOM 789 O O . HIS A 1 98 ? -19.202 -5.592 30.518 1.00 93.12 98 HIS A O 1
ATOM 795 N N . VAL A 1 99 ? -20.504 -6.891 31.808 1.00 95.06 99 VAL A N 1
ATOM 796 C CA . VAL A 1 99 ? -20.129 -8.150 31.145 1.00 95.06 99 VAL A CA 1
ATOM 797 C C . VAL A 1 99 ? -20.615 -8.179 29.694 1.00 95.06 99 VAL A C 1
ATOM 799 O O . VAL A 1 99 ? -19.859 -8.592 28.815 1.00 95.06 99 VAL A O 1
ATOM 802 N N . ALA A 1 100 ? -21.842 -7.722 29.420 1.00 95.12 100 ALA A N 1
ATOM 803 C CA . ALA A 1 100 ? -22.395 -7.676 28.066 1.00 95.12 100 ALA A CA 1
ATOM 804 C C . ALA A 1 100 ? -21.569 -6.769 27.141 1.00 95.12 100 ALA A C 1
ATOM 806 O O . ALA A 1 100 ? -21.130 -7.219 26.080 1.00 95.12 100 ALA A O 1
ATOM 807 N N . VAL A 1 101 ? -21.268 -5.543 27.584 1.00 96.00 101 VAL A N 1
ATOM 808 C CA . VAL A 1 101 ? -20.424 -4.605 26.829 1.00 96.00 101 VAL A CA 1
ATOM 809 C C . VAL A 1 101 ? -19.025 -5.168 26.638 1.00 96.00 101 VAL A C 1
ATOM 811 O O . VAL A 1 101 ? -18.549 -5.234 25.510 1.00 96.00 101 VAL A O 1
ATOM 814 N N . THR A 1 102 ? -18.380 -5.645 27.705 1.00 95.19 102 THR A N 1
ATOM 815 C CA . THR A 1 102 ? -17.027 -6.215 27.608 1.00 95.19 102 THR A CA 1
ATOM 816 C C . THR A 1 102 ? -16.986 -7.368 26.606 1.00 95.19 102 THR A C 1
ATOM 818 O O . THR A 1 102 ? -16.085 -7.436 25.776 1.00 95.19 102 THR A O 1
ATOM 821 N N . ARG A 1 103 ? -17.997 -8.246 26.608 1.00 96.19 103 ARG A N 1
ATOM 822 C CA . ARG A 1 103 ? -18.093 -9.340 25.638 1.00 96.19 103 ARG A CA 1
ATOM 823 C C . ARG A 1 103 ? -18.258 -8.826 24.208 1.00 96.19 103 ARG A C 1
ATOM 825 O O . ARG A 1 103 ? -17.582 -9.325 23.314 1.00 96.19 103 ARG A O 1
ATOM 832 N N . ARG A 1 104 ? -19.139 -7.850 23.979 1.00 95.44 104 ARG A N 1
ATOM 833 C CA . ARG A 1 104 ? -19.351 -7.244 22.656 1.00 95.44 104 ARG A CA 1
ATOM 834 C C . ARG A 1 104 ? -18.085 -6.570 22.130 1.00 95.44 104 ARG A C 1
ATOM 836 O O . ARG A 1 104 ? -17.749 -6.756 20.964 1.00 95.44 104 ARG A O 1
ATOM 84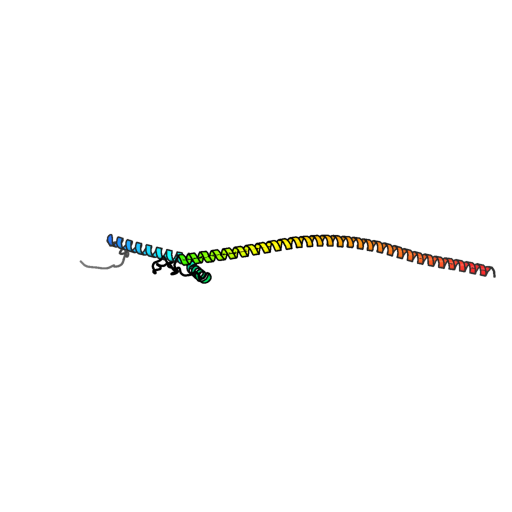3 N N . GLU A 1 105 ? -17.383 -5.824 22.976 1.00 96.12 105 GLU A N 1
ATOM 844 C CA . GLU A 1 105 ? -16.138 -5.159 22.588 1.00 96.12 105 GLU A CA 1
ATOM 845 C C . GLU A 1 105 ? -15.020 -6.165 22.305 1.00 96.12 105 GLU A C 1
ATOM 847 O O . GLU A 1 105 ? -14.278 -5.973 21.349 1.00 96.12 105 GLU A O 1
ATOM 852 N N . LEU A 1 106 ? -14.934 -7.274 23.049 1.00 97.06 106 LEU A N 1
ATOM 853 C CA . LEU A 1 106 ? -14.000 -8.360 22.730 1.00 97.06 106 LEU A CA 1
ATOM 854 C C . LEU A 1 106 ? -14.275 -8.963 21.347 1.00 97.06 106 LEU A C 1
ATOM 856 O O . LEU A 1 106 ? -13.339 -9.160 20.577 1.00 97.06 106 LEU A O 1
ATOM 860 N N . TRP A 1 107 ? -15.544 -9.211 21.007 1.00 95.88 107 TRP A N 1
ATOM 861 C CA . TRP A 1 107 ? -15.911 -9.707 19.677 1.00 95.88 107 TRP A CA 1
ATOM 862 C C . TRP A 1 107 ? -15.574 -8.710 18.573 1.00 95.88 107 TRP A C 1
ATOM 864 O O . TRP A 1 107 ? -14.947 -9.086 17.587 1.00 95.88 107 TRP A O 1
ATOM 874 N N . ARG A 1 108 ? -15.926 -7.434 18.757 1.00 96.69 108 ARG A N 1
ATOM 875 C CA . ARG A 1 108 ? -15.594 -6.382 17.789 1.00 96.69 108 ARG A CA 1
ATOM 876 C C . ARG A 1 108 ? -14.082 -6.227 17.625 1.00 96.69 108 ARG A C 1
ATOM 878 O O . ARG A 1 108 ? -13.600 -6.027 16.519 1.00 96.69 108 ARG A O 1
ATOM 885 N N . ASN A 1 109 ? -13.322 -6.317 18.713 1.00 97.62 109 ASN A N 1
ATOM 886 C CA . ASN A 1 109 ? -11.868 -6.220 18.662 1.00 97.62 109 ASN A CA 1
ATOM 887 C C . ASN A 1 109 ? -11.245 -7.415 17.926 1.00 97.62 109 ASN A C 1
ATOM 889 O O . ASN A 1 109 ? -10.314 -7.227 17.146 1.00 97.62 109 ASN A O 1
ATOM 893 N N . ALA A 1 110 ? -11.785 -8.622 18.121 1.00 96.88 110 ALA A N 1
ATOM 894 C CA . ALA A 1 110 ? -11.368 -9.802 17.370 1.00 96.88 110 ALA A CA 1
ATOM 895 C C . ALA A 1 110 ? -11.630 -9.634 15.864 1.00 96.88 110 ALA A C 1
ATOM 897 O O . ALA A 1 110 ? -10.727 -9.867 15.066 1.00 96.88 110 ALA A O 1
ATOM 898 N N . GLU A 1 111 ? -12.811 -9.140 15.484 1.00 97.25 111 GLU A N 1
ATOM 899 C CA . GLU A 1 111 ? -13.160 -8.842 14.088 1.00 97.25 111 GLU A CA 1
ATOM 900 C C . GLU A 1 111 ? -12.219 -7.791 13.475 1.00 97.25 111 GLU A C 1
ATOM 902 O O . GLU A 1 111 ? -11.613 -8.034 12.433 1.00 97.25 111 GLU A O 1
ATOM 907 N N . LEU A 1 112 ? -11.993 -6.670 14.170 1.00 97.75 112 LEU A N 1
ATOM 908 C CA . LEU A 1 112 ? -11.038 -5.642 13.737 1.00 97.75 112 LEU A CA 1
ATOM 909 C C . LEU A 1 112 ? -9.609 -6.192 13.618 1.00 97.75 112 LEU A C 1
ATOM 911 O O . LEU A 1 112 ? -8.871 -5.828 12.703 1.00 97.75 112 LEU A O 1
ATOM 915 N N . SER A 1 113 ? -9.201 -7.076 14.528 1.00 98.06 113 SER A N 1
ATOM 916 C CA . SER A 1 113 ? -7.884 -7.718 14.480 1.00 98.06 113 SER A CA 1
ATOM 917 C C . SER A 1 113 ? -7.746 -8.636 13.263 1.00 98.06 113 SER A C 1
ATOM 919 O O . SER A 1 113 ? -6.700 -8.636 12.607 1.00 98.06 113 SER A O 1
ATOM 921 N N . ASP A 1 114 ? -8.800 -9.382 12.925 1.00 98.19 114 ASP A N 1
ATOM 922 C CA . ASP A 1 114 ? -8.849 -10.213 11.724 1.00 98.19 114 ASP A CA 1
ATOM 923 C C . ASP A 1 114 ? -8.799 -9.365 10.444 1.00 98.19 114 ASP A C 1
ATOM 925 O O . ASP A 1 114 ? -8.039 -9.688 9.525 1.00 98.19 114 ASP A O 1
ATOM 929 N N . GLU A 1 115 ? -9.529 -8.247 10.390 1.00 98.44 115 GLU A N 1
ATOM 930 C CA . GLU A 1 115 ? -9.471 -7.297 9.272 1.00 98.44 115 GLU A CA 1
ATOM 931 C C . GLU A 1 115 ? -8.066 -6.707 9.095 1.00 98.44 115 GLU A C 1
ATOM 933 O O . GLU A 1 115 ? -7.532 -6.694 7.982 1.00 98.44 115 GLU A O 1
ATOM 938 N N . VAL A 1 116 ? -7.424 -6.277 10.188 1.00 98.50 116 VAL A N 1
ATOM 939 C CA . VAL A 1 116 ? -6.043 -5.767 10.167 1.00 98.50 116 VAL A CA 1
ATOM 940 C C . VAL A 1 116 ? -5.074 -6.833 9.658 1.00 98.50 116 VAL A C 1
ATOM 942 O O . VAL A 1 116 ? -4.188 -6.517 8.860 1.00 98.50 116 VAL A O 1
ATOM 945 N N . ARG A 1 117 ? -5.239 -8.099 10.061 1.00 98.44 117 ARG A N 1
ATOM 946 C CA . ARG A 1 117 ? -4.423 -9.208 9.542 1.00 98.44 117 ARG A CA 1
ATOM 947 C C . ARG A 1 117 ? -4.592 -9.362 8.029 1.00 98.44 117 ARG A C 1
ATOM 949 O O . ARG A 1 117 ? -3.592 -9.448 7.322 1.00 98.44 117 ARG A O 1
ATOM 956 N N . VAL A 1 118 ? -5.828 -9.357 7.528 1.00 98.56 118 VAL A N 1
ATOM 957 C CA . VAL A 1 118 ? -6.112 -9.471 6.084 1.00 98.56 118 VAL A CA 1
ATOM 958 C C . VAL A 1 118 ? -5.532 -8.288 5.306 1.00 98.56 118 VAL A C 1
ATOM 960 O O . VAL A 1 118 ? -4.995 -8.465 4.211 1.00 98.56 118 VAL A O 1
ATOM 963 N N . LEU A 1 119 ? -5.625 -7.072 5.848 1.00 98.56 119 LEU A N 1
ATOM 964 C CA . LEU A 1 119 ? -5.035 -5.888 5.226 1.00 98.56 119 LEU A CA 1
ATOM 965 C C . LEU A 1 119 ? -3.510 -5.977 5.162 1.00 98.56 119 LEU A C 1
ATOM 967 O O . LEU A 1 119 ? -2.943 -5.639 4.124 1.00 98.56 119 LEU A O 1
ATOM 971 N N . ARG A 1 120 ? -2.855 -6.471 6.218 1.00 98.25 120 ARG A N 1
ATOM 972 C CA . ARG A 1 120 ? -1.406 -6.720 6.211 1.00 98.25 120 ARG A CA 1
ATOM 973 C C . ARG A 1 120 ? -1.017 -7.732 5.141 1.00 98.25 120 ARG A C 1
ATOM 975 O O . ARG A 1 120 ? -0.172 -7.426 4.318 1.00 98.25 120 ARG A O 1
ATOM 982 N N . GLU A 1 121 ? -1.710 -8.864 5.054 1.00 98.50 121 GLU A N 1
ATOM 983 C CA . GLU A 1 12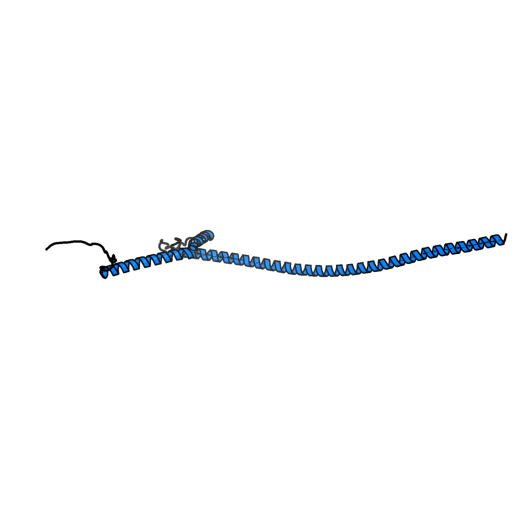1 ? -1.424 -9.875 4.027 1.00 98.50 121 GLU A CA 1
ATOM 984 C C . GLU A 1 121 ? -1.580 -9.325 2.597 1.00 98.50 121 GLU A C 1
ATOM 986 O O . GLU A 1 121 ? -0.756 -9.582 1.713 1.00 98.50 121 GLU A O 1
ATOM 991 N N . LYS A 1 122 ? -2.626 -8.523 2.354 1.00 98.44 122 LYS A N 1
ATOM 992 C CA . LYS A 1 122 ? -2.807 -7.832 1.069 1.00 98.44 122 LYS A CA 1
ATOM 993 C C . LYS A 1 122 ? -1.676 -6.843 0.793 1.00 98.44 122 LYS A C 1
ATOM 995 O O . LYS A 1 122 ? -1.240 -6.762 -0.355 1.00 98.44 122 LYS A O 1
ATOM 1000 N N . ASN A 1 123 ? -1.221 -6.115 1.809 1.00 98.56 123 ASN A N 1
ATOM 1001 C CA . ASN A 1 123 ? -0.109 -5.179 1.690 1.00 98.56 123 ASN A CA 1
ATOM 1002 C C . ASN A 1 123 ? 1.189 -5.921 1.339 1.00 98.56 123 ASN A C 1
ATOM 1004 O O . ASN A 1 123 ? 1.765 -5.641 0.295 1.00 98.56 123 ASN A O 1
ATOM 1008 N N . ASP A 1 124 ? 1.531 -6.987 2.065 1.00 98.62 124 ASP A N 1
ATOM 1009 C CA . ASP A 1 124 ? 2.707 -7.815 1.771 1.00 98.62 124 ASP A CA 1
ATOM 1010 C C . ASP A 1 124 ? 2.657 -8.401 0.346 1.00 98.62 124 ASP A C 1
ATOM 1012 O O . ASP A 1 124 ? 3.675 -8.662 -0.300 1.00 98.62 124 ASP A O 1
ATOM 1016 N N . ARG A 1 125 ? 1.459 -8.697 -0.175 1.00 98.56 125 ARG A N 1
ATOM 1017 C CA . ARG A 1 125 ? 1.295 -9.168 -1.559 1.00 98.56 125 ARG A CA 1
ATOM 1018 C C . ARG A 1 125 ? 1.546 -8.054 -2.576 1.00 98.56 125 ARG A C 1
ATOM 1020 O O . ARG A 1 125 ? 2.081 -8.340 -3.652 1.00 98.56 125 ARG A O 1
ATOM 1027 N N . LEU A 1 126 ? 1.110 -6.832 -2.274 1.00 98.56 126 LEU A N 1
ATOM 1028 C CA . LEU A 1 126 ? 1.351 -5.656 -3.106 1.00 98.56 126 LEU A CA 1
ATOM 1029 C C . LEU A 1 126 ? 2.827 -5.272 -3.098 1.00 98.56 126 LEU A C 1
ATOM 1031 O O . LEU A 1 126 ? 3.363 -5.061 -4.179 1.00 98.56 126 LEU A O 1
ATOM 1035 N N . GLU A 1 127 ? 3.477 -5.287 -1.939 1.00 98.50 127 GLU A N 1
ATOM 1036 C CA . GLU A 1 127 ? 4.912 -5.035 -1.783 1.00 98.50 127 GLU A CA 1
ATOM 1037 C C . GLU A 1 127 ? 5.722 -5.992 -2.663 1.00 98.50 127 GLU A C 1
ATOM 1039 O O . GLU A 1 127 ? 6.334 -5.562 -3.634 1.00 98.50 127 GLU A O 1
ATOM 1044 N N . ARG A 1 128 ? 5.523 -7.311 -2.516 1.00 98.44 128 ARG A N 1
ATOM 1045 C CA . ARG A 1 128 ? 6.178 -8.304 -3.391 1.00 98.44 128 ARG A CA 1
ATOM 1046 C C . ARG A 1 128 ? 5.882 -8.108 -4.880 1.00 98.44 128 ARG A C 1
ATOM 1048 O O . ARG A 1 128 ? 6.629 -8.583 -5.734 1.00 98.44 128 ARG A O 1
ATOM 1055 N N . ARG A 1 129 ? 4.717 -7.554 -5.239 1.00 98.44 129 ARG A N 1
ATOM 1056 C CA . ARG A 1 129 ? 4.394 -7.244 -6.643 1.00 98.44 129 ARG A CA 1
ATOM 1057 C C . ARG A 1 129 ? 5.140 -5.999 -7.109 1.00 98.44 129 ARG A C 1
ATOM 1059 O O . ARG A 1 129 ? 5.538 -5.992 -8.269 1.00 98.44 129 ARG A O 1
ATOM 1066 N N . SER A 1 130 ? 5.286 -5.006 -6.240 1.00 98.31 130 SER A N 1
ATOM 1067 C CA . SER A 1 130 ? 6.077 -3.804 -6.477 1.00 98.31 130 SER A CA 1
ATOM 1068 C C . SER A 1 130 ? 7.531 -4.176 -6.733 1.00 98.31 130 SER A C 1
ATOM 1070 O O . SER A 1 130 ? 8.025 -3.858 -7.807 1.00 98.31 130 SER A O 1
ATOM 1072 N N . ASP A 1 131 ? 8.138 -4.989 -5.865 1.00 98.56 131 ASP A N 1
ATOM 1073 C CA . ASP A 1 131 ? 9.534 -5.431 -6.011 1.00 98.56 131 ASP A CA 1
ATOM 1074 C C . ASP A 1 131 ? 9.768 -6.111 -7.369 1.00 98.56 131 ASP A C 1
ATOM 1076 O O . ASP A 1 131 ? 10.696 -5.802 -8.107 1.00 98.56 131 ASP A O 1
ATOM 1080 N N . ARG A 1 132 ? 8.846 -6.995 -7.781 1.00 98.56 132 ARG A N 1
ATOM 1081 C CA . ARG A 1 132 ? 8.920 -7.654 -9.098 1.00 98.56 132 ARG A CA 1
ATOM 1082 C C . ARG A 1 132 ? 8.756 -6.698 -10.279 1.00 98.56 132 ARG A C 1
ATOM 1084 O O . ARG A 1 132 ? 9.164 -7.045 -11.387 1.00 98.56 132 ARG A O 1
ATOM 1091 N N . LEU A 1 133 ? 8.039 -5.590 -10.108 1.00 98.50 133 LEU A N 1
ATOM 1092 C CA . LEU A 1 133 ? 7.902 -4.573 -11.151 1.00 98.50 133 LEU A CA 1
ATOM 1093 C C . LEU A 1 133 ? 9.154 -3.704 -11.221 1.00 98.50 133 LEU A C 1
ATOM 1095 O O . LEU A 1 133 ? 9.586 -3.397 -12.325 1.00 98.50 133 LEU A O 1
ATOM 1099 N N . GLU A 1 134 ? 9.743 -3.380 -10.076 1.00 98.44 134 GLU A N 1
ATOM 1100 C CA . GLU A 1 134 ? 11.011 -2.661 -9.976 1.00 98.44 134 GLU A CA 1
ATOM 1101 C C . GLU A 1 134 ? 12.136 -3.457 -10.649 1.00 98.44 134 GLU A C 1
ATOM 1103 O O . GLU A 1 134 ? 12.705 -2.980 -11.624 1.00 98.44 134 GLU A O 1
ATOM 1108 N N . GLU A 1 135 ? 12.295 -4.746 -10.322 1.00 98.50 135 GLU A N 1
ATOM 1109 C CA . GLU A 1 135 ? 13.265 -5.623 -11.003 1.00 98.50 135 GLU A CA 1
ATOM 1110 C C . GLU A 1 135 ? 13.057 -5.700 -12.527 1.00 98.50 135 GLU A C 1
ATOM 1112 O O . GLU A 1 135 ? 13.997 -5.909 -13.298 1.00 98.50 135 GLU A O 1
ATOM 1117 N N . ARG A 1 136 ? 11.804 -5.617 -12.995 1.00 98.31 136 ARG A N 1
ATOM 1118 C CA . ARG A 1 136 ? 11.505 -5.611 -14.435 1.00 98.31 136 ARG A CA 1
ATOM 1119 C C . ARG A 1 136 ? 11.865 -4.281 -15.075 1.00 98.31 136 ARG A C 1
ATOM 1121 O O . ARG A 1 136 ? 12.321 -4.299 -16.215 1.00 98.31 136 ARG A O 1
ATOM 1128 N N . ASN A 1 137 ? 11.638 -3.172 -14.378 1.00 98.31 137 ASN A N 1
ATOM 1129 C CA . ASN A 1 137 ? 12.041 -1.854 -14.844 1.00 98.31 137 ASN A CA 1
ATOM 1130 C C . ASN A 1 137 ? 13.561 -1.770 -14.952 1.00 98.31 137 ASN A C 1
ATOM 1132 O O . ASN A 1 137 ? 14.034 -1.401 -16.019 1.00 98.31 137 ASN A O 1
ATOM 1136 N N . ASP A 1 138 ? 14.307 -2.238 -13.950 1.00 98.50 138 ASP A N 1
ATOM 1137 C CA . ASP A 1 138 ? 15.776 -2.246 -13.983 1.00 98.50 138 ASP A CA 1
ATOM 1138 C C . ASP A 1 138 ? 16.304 -3.003 -15.212 1.00 98.50 138 ASP A C 1
ATOM 1140 O O . ASP A 1 138 ? 17.126 -2.501 -15.978 1.00 98.50 138 ASP A O 1
ATOM 1144 N N . ARG A 1 139 ? 15.750 -4.192 -15.492 1.00 98.56 139 ARG A N 1
ATOM 1145 C CA . ARG A 1 139 ? 16.116 -4.968 -16.693 1.00 98.56 139 ARG A CA 1
ATOM 1146 C C . ARG A 1 139 ? 15.761 -4.253 -17.994 1.00 98.56 139 ARG A C 1
ATOM 1148 O O . ARG A 1 139 ? 16.482 -4.386 -18.981 1.00 98.56 139 ARG A O 1
ATOM 1155 N N . LEU A 1 140 ? 14.627 -3.554 -18.038 1.00 98.44 140 LEU A N 1
ATOM 1156 C CA . LEU A 1 140 ? 14.239 -2.774 -19.215 1.00 98.44 140 LEU A CA 1
ATOM 1157 C C . LEU A 1 140 ? 15.169 -1.575 -19.411 1.00 98.44 140 LEU A C 1
ATOM 1159 O O . LEU A 1 140 ? 15.530 -1.283 -20.549 1.00 98.44 140 LEU A O 1
ATOM 1163 N N . GLU A 1 141 ? 15.589 -0.915 -18.336 1.00 98.50 141 GLU A N 1
ATOM 1164 C CA . GLU A 1 141 ? 16.560 0.178 -18.386 1.00 98.50 141 GLU A CA 1
ATOM 1165 C C . GLU A 1 141 ? 17.913 -0.303 -18.922 1.00 98.50 141 GLU A C 1
ATOM 1167 O O . GLU A 1 141 ? 18.446 0.303 -19.855 1.00 98.50 141 GLU A O 1
ATOM 1172 N N . GLU A 1 142 ? 18.417 -1.444 -18.445 1.00 98.56 142 GLU A N 1
ATOM 1173 C CA . GLU A 1 142 ? 19.641 -2.068 -18.969 1.00 98.56 142 GLU A CA 1
ATOM 1174 C C . GLU A 1 142 ? 19.537 -2.399 -20.470 1.00 98.56 142 GLU A C 1
ATOM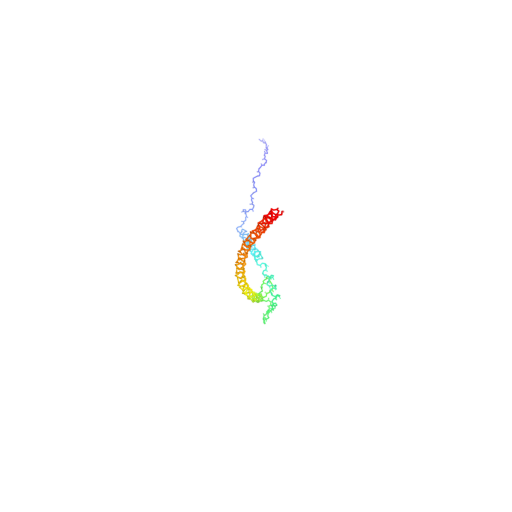 1176 O O . GLU A 1 142 ? 20.471 -2.161 -21.247 1.00 98.56 142 GLU A O 1
ATOM 1181 N N . GLN A 1 143 ? 18.390 -2.929 -20.910 1.00 98.38 143 GLN A N 1
ATOM 1182 C CA . GLN A 1 143 ? 18.142 -3.223 -22.324 1.00 98.38 143 GLN A CA 1
ATOM 1183 C C . GLN A 1 143 ? 18.101 -1.954 -23.176 1.00 98.38 143 GLN A C 1
ATOM 1185 O O . GLN A 1 143 ? 18.682 -1.922 -24.263 1.00 98.38 143 GLN A O 1
ATOM 1190 N N . VAL A 1 144 ? 17.437 -0.903 -22.691 1.00 98.56 144 VAL A N 1
ATOM 1191 C CA . VAL A 1 144 ? 17.381 0.395 -23.373 1.00 98.56 144 VAL A CA 1
ATOM 1192 C C . VAL A 1 144 ? 18.777 0.993 -23.499 1.00 98.56 144 VAL A C 1
ATOM 1194 O O . VAL A 1 144 ? 19.122 1.490 -24.570 1.00 98.56 144 VAL A O 1
ATOM 1197 N N . GLU A 1 145 ? 19.600 0.908 -22.458 1.00 98.38 145 GLU A N 1
ATOM 1198 C CA . GLU A 1 145 ? 20.961 1.438 -22.505 1.00 98.38 145 GLU A CA 1
ATOM 1199 C C . GLU A 1 145 ? 21.850 0.643 -23.468 1.00 98.38 145 GLU A C 1
ATOM 1201 O O . GLU A 1 145 ? 22.576 1.219 -24.280 1.00 98.38 145 GLU A O 1
ATOM 1206 N N . THR A 1 146 ? 21.700 -0.682 -23.494 1.00 98.50 146 THR A N 1
ATOM 1207 C CA . THR A 1 146 ? 22.372 -1.536 -24.484 1.00 98.50 146 THR A CA 1
ATOM 1208 C C . THR A 1 146 ? 21.992 -1.142 -25.914 1.00 98.50 146 THR A C 1
ATOM 1210 O O . THR A 1 146 ? 22.861 -0.988 -26.774 1.00 98.50 146 THR A O 1
ATOM 1213 N N . LEU A 1 147 ? 20.699 -0.932 -26.179 1.00 98.56 147 LEU A N 1
ATOM 1214 C CA . LEU A 1 147 ? 20.220 -0.492 -27.490 1.00 98.56 147 LEU A CA 1
ATOM 1215 C C . LEU A 1 147 ? 20.739 0.903 -27.852 1.00 98.56 147 LEU A C 1
ATOM 1217 O O . LEU A 1 147 ? 21.134 1.126 -28.995 1.00 98.56 147 LEU A O 1
ATOM 1221 N N . ARG A 1 148 ? 20.789 1.838 -26.897 1.00 98.44 148 ARG A N 1
ATOM 1222 C CA . ARG A 1 148 ? 21.362 3.177 -27.117 1.00 98.44 148 ARG A CA 1
ATOM 1223 C C . ARG A 1 148 ? 22.826 3.107 -27.536 1.00 98.44 148 ARG A C 1
ATOM 1225 O O . ARG A 1 148 ? 23.221 3.811 -28.469 1.00 98.44 148 ARG A O 1
ATOM 1232 N N . LEU A 1 149 ? 23.617 2.245 -26.896 1.00 98.62 149 LEU A N 1
ATOM 1233 C CA . LEU A 1 149 ? 25.018 2.027 -27.261 1.00 98.62 149 LEU A CA 1
ATOM 1234 C C . LEU A 1 149 ? 25.146 1.443 -28.674 1.00 98.62 149 LEU A C 1
ATOM 1236 O O . LEU A 1 149 ? 25.935 1.946 -29.474 1.00 98.62 149 LEU A O 1
ATOM 1240 N N . GLN A 1 150 ? 24.326 0.446 -29.017 1.00 98.38 150 GLN A N 1
ATOM 1241 C CA . GLN A 1 150 ? 24.302 -0.138 -30.362 1.00 98.38 150 GLN A CA 1
ATOM 1242 C C . GLN A 1 150 ? 23.924 0.890 -31.437 1.00 98.38 150 GLN A C 1
ATOM 1244 O O . GLN A 1 150 ? 24.585 0.969 -32.473 1.00 98.38 150 GLN A O 1
ATOM 1249 N N . VAL A 1 151 ? 22.901 1.713 -31.192 1.00 98.50 151 VAL A N 1
ATOM 1250 C CA . VAL A 1 151 ? 22.491 2.781 -32.118 1.00 98.50 151 VAL A CA 1
ATOM 1251 C C . VAL A 1 151 ? 23.602 3.816 -32.279 1.00 98.50 151 VAL A C 1
ATOM 1253 O O . VAL A 1 151 ? 23.902 4.213 -33.402 1.00 98.50 151 VAL A O 1
ATOM 1256 N N . SER A 1 152 ? 24.263 4.207 -31.188 1.00 98.31 152 SER A N 1
ATOM 1257 C CA . SER A 1 152 ? 25.386 5.153 -31.233 1.00 98.31 152 SER A CA 1
ATOM 1258 C C . SER A 1 152 ? 26.549 4.614 -32.070 1.00 98.31 152 SER A C 1
ATOM 1260 O O . SER A 1 152 ? 27.120 5.335 -32.890 1.00 98.31 152 SER A O 1
ATOM 1262 N N . GLN A 1 153 ? 26.866 3.325 -31.925 1.00 98.38 153 GLN A N 1
ATOM 1263 C CA . GLN A 1 153 ? 27.879 2.662 -32.742 1.00 98.38 153 GLN A CA 1
ATOM 1264 C C . GLN A 1 153 ? 27.482 2.618 -34.222 1.00 98.38 153 GLN A C 1
ATOM 1266 O O . GLN A 1 153 ? 28.303 2.922 -35.086 1.00 98.38 153 GLN A O 1
ATOM 1271 N N . LEU A 1 154 ? 26.225 2.288 -34.522 1.00 98.56 154 LEU A N 1
ATOM 1272 C CA . LEU A 1 154 ? 25.720 2.245 -35.892 1.00 98.56 154 LEU A CA 1
ATOM 1273 C C . LEU A 1 154 ? 25.735 3.632 -36.548 1.00 98.56 154 LEU A C 1
ATOM 1275 O O . LEU A 1 154 ? 26.110 3.753 -37.710 1.00 98.56 154 LEU A O 1
ATOM 1279 N N . MET A 1 155 ? 25.399 4.687 -35.803 1.00 98.38 155 MET A N 1
ATOM 1280 C CA . MET A 1 155 ? 25.512 6.065 -36.285 1.00 98.38 155 MET A CA 1
ATOM 1281 C C . MET A 1 155 ? 26.963 6.449 -36.590 1.00 98.38 155 MET A C 1
ATOM 1283 O O . MET A 1 155 ? 27.221 7.084 -37.610 1.00 98.38 155 MET A O 1
ATOM 1287 N N . SER A 1 156 ? 27.915 6.031 -35.751 1.00 98.25 156 SER A N 1
ATOM 1288 C CA . SER A 1 156 ? 29.341 6.262 -36.003 1.00 98.25 156 SER A CA 1
ATOM 1289 C C . SER A 1 156 ? 29.821 5.545 -37.269 1.00 98.25 156 SER A C 1
ATOM 1291 O O . SER A 1 156 ? 30.469 6.166 -38.110 1.00 98.25 156 SER A O 1
ATOM 1293 N N . GLN A 1 157 ? 29.452 4.273 -37.447 1.00 98.19 157 GLN A N 1
ATOM 1294 C CA . GLN A 1 157 ? 29.776 3.510 -38.657 1.00 98.19 157 GLN A CA 1
ATOM 1295 C C . GLN A 1 157 ? 29.132 4.115 -39.906 1.00 98.19 157 GLN A C 1
ATOM 1297 O O . GLN A 1 157 ? 29.775 4.221 -40.947 1.00 98.19 157 GLN A O 1
ATOM 1302 N N . HIS A 1 158 ? 27.872 4.540 -39.808 1.00 98.19 158 HIS A N 1
ATOM 1303 C CA . HIS A 1 158 ? 27.188 5.208 -40.906 1.00 98.19 158 HIS A CA 1
ATOM 1304 C C . HIS A 1 158 ? 27.902 6.504 -41.307 1.00 98.19 158 HIS A C 1
ATOM 1306 O O . HIS A 1 158 ? 28.117 6.717 -42.496 1.00 98.19 158 HIS A O 1
ATOM 1312 N N . GLY A 1 159 ? 28.334 7.317 -40.335 1.00 98.25 159 GLY A N 1
ATOM 1313 C CA . GLY A 1 159 ? 29.140 8.514 -40.590 1.00 98.25 159 GLY A CA 1
ATOM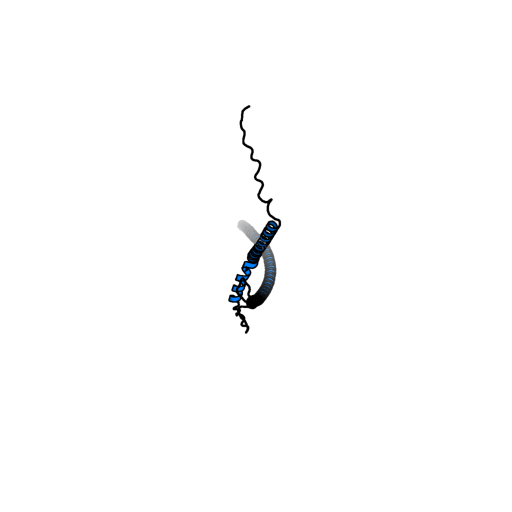 1314 C C . GLY A 1 159 ? 30.419 8.201 -41.369 1.00 98.25 159 GLY A C 1
ATOM 1315 O O . GLY A 1 159 ? 30.654 8.796 -42.413 1.00 98.25 159 GLY A O 1
ATOM 1316 N N . GLN A 1 160 ? 31.175 7.182 -40.945 1.00 98.12 160 GLN A N 1
ATOM 1317 C CA . GLN A 1 160 ? 32.387 6.746 -41.653 1.00 98.12 160 GLN A CA 1
ATOM 1318 C C . GLN A 1 160 ? 32.112 6.322 -43.102 1.00 98.12 160 GLN A C 1
ATOM 1320 O O . GLN A 1 160 ? 32.887 6.638 -44.000 1.00 98.12 160 GLN A O 1
ATOM 1325 N N . ILE A 1 161 ? 31.014 5.600 -43.349 1.00 98.44 161 ILE A N 1
ATOM 1326 C CA . ILE A 1 161 ? 30.634 5.187 -44.707 1.00 98.44 161 ILE A CA 1
ATOM 1327 C C . ILE A 1 161 ? 30.293 6.409 -45.563 1.00 98.44 161 ILE A C 1
ATOM 1329 O O . ILE A 1 161 ? 30.713 6.473 -46.717 1.00 98.44 161 ILE A O 1
ATOM 1333 N N . VAL A 1 162 ? 29.550 7.371 -45.009 1.00 98.56 162 VAL A N 1
ATOM 1334 C CA . VAL A 1 162 ? 29.210 8.616 -45.708 1.00 98.56 162 VAL A CA 1
ATOM 1335 C C . VAL A 1 162 ? 30.475 9.398 -46.067 1.00 98.56 162 VAL A C 1
ATOM 1337 O O . VAL A 1 162 ? 30.589 9.832 -47.211 1.00 98.56 162 VAL A O 1
ATOM 1340 N N . ASP A 1 163 ? 31.441 9.505 -45.153 1.00 98.44 163 ASP A N 1
ATOM 1341 C CA . ASP A 1 163 ? 32.720 10.179 -45.409 1.00 98.44 163 ASP A CA 1
ATOM 1342 C C . ASP A 1 163 ? 33.491 9.507 -46.562 1.00 98.44 163 ASP A C 1
ATOM 1344 O O . ASP A 1 163 ? 33.927 10.176 -47.499 1.00 98.44 163 ASP A O 1
ATOM 1348 N N . VAL A 1 164 ? 33.589 8.170 -46.556 1.00 98.25 164 VAL A N 1
ATOM 1349 C CA . VAL A 1 164 ? 34.245 7.401 -47.633 1.00 98.25 164 VAL A CA 1
ATOM 1350 C C . VAL A 1 164 ? 33.520 7.565 -48.971 1.00 98.25 164 VAL A C 1
ATOM 1352 O O . VAL A 1 164 ? 34.162 7.686 -50.015 1.00 98.25 164 VAL A O 1
ATOM 1355 N N . MET A 1 165 ? 32.184 7.570 -48.968 1.00 98.06 165 MET A N 1
ATOM 1356 C CA . MET A 1 165 ? 31.400 7.791 -50.186 1.00 98.06 165 MET A CA 1
ATOM 1357 C C . MET A 1 165 ? 31.642 9.187 -50.763 1.00 98.06 165 MET A C 1
ATOM 1359 O O . MET A 1 165 ? 31.834 9.309 -51.970 1.00 98.06 165 MET A O 1
ATOM 1363 N N . GLN A 1 166 ? 31.695 10.218 -49.917 1.00 97.81 166 GLN A N 1
ATOM 1364 C CA . GLN A 1 166 ? 31.989 11.586 -50.350 1.00 97.81 166 GLN A CA 1
ATOM 1365 C C . GLN A 1 166 ? 33.405 11.716 -50.924 1.00 97.81 166 GLN A C 1
ATOM 1367 O O . GLN A 1 166 ? 33.585 12.353 -51.962 1.00 97.81 166 GLN A O 1
ATOM 1372 N N . GLU A 1 167 ? 34.402 11.082 -50.300 1.00 98.25 167 GLU A N 1
ATOM 1373 C CA . GLU A 1 167 ? 35.768 11.038 -50.835 1.00 98.25 167 GLU A CA 1
ATOM 1374 C C . GLU A 1 167 ? 35.801 10.362 -52.214 1.00 98.25 167 GLU A C 1
ATOM 1376 O O . GLU A 1 167 ? 36.398 10.878 -53.162 1.00 98.25 167 GLU A O 1
ATOM 1381 N N . HIS A 1 168 ? 35.134 9.215 -52.346 1.00 98.06 168 HIS A N 1
ATOM 1382 C CA . HIS A 1 168 ? 35.071 8.479 -53.602 1.00 98.06 168 HIS A CA 1
ATOM 1383 C C . HIS A 1 168 ? 34.365 9.273 -54.708 1.00 98.06 168 HIS A C 1
ATOM 1385 O O . HIS A 1 168 ? 34.866 9.315 -55.833 1.00 98.06 168 HIS A O 1
ATOM 1391 N N . ASP A 1 169 ? 33.255 9.945 -54.397 1.00 98.31 169 ASP A N 1
ATOM 1392 C CA . ASP A 1 169 ? 32.566 10.830 -55.338 1.00 98.31 169 ASP A CA 1
ATOM 1393 C C . ASP A 1 169 ? 33.484 11.975 -55.794 1.00 98.31 169 ASP A C 1
ATOM 1395 O O . ASP A 1 169 ? 33.569 12.248 -56.995 1.00 98.31 169 ASP A O 1
ATOM 1399 N N . GLY A 1 170 ? 34.250 12.573 -54.873 1.00 97.50 170 GLY A N 1
ATOM 1400 C CA . GLY A 1 170 ? 35.283 13.563 -55.195 1.00 97.50 170 GLY A CA 1
ATOM 1401 C C . GLY A 1 170 ? 36.324 13.022 -56.180 1.00 97.50 170 GLY A C 1
ATOM 1402 O O . GLY A 1 170 ? 36.546 13.608 -57.242 1.00 97.50 170 GLY A O 1
ATOM 1403 N N . ARG A 1 171 ? 36.886 11.842 -55.905 1.00 97.44 171 ARG A N 1
ATOM 1404 C CA . ARG A 1 171 ? 37.858 11.182 -56.796 1.00 97.44 171 ARG A CA 1
ATOM 1405 C C . ARG A 1 171 ? 37.270 10.813 -58.158 1.00 97.44 171 ARG A C 1
ATOM 1407 O O . ARG A 1 171 ? 37.971 10.872 -59.164 1.00 97.44 171 ARG A O 1
ATOM 1414 N N . ILE A 1 172 ? 35.994 10.426 -58.229 1.00 97.81 172 ILE A N 1
ATOM 1415 C CA . ILE A 1 172 ? 35.308 10.199 -59.511 1.00 97.81 172 ILE A CA 1
ATOM 1416 C C . ILE A 1 172 ? 35.223 11.504 -60.301 1.00 97.81 172 ILE A C 1
ATOM 1418 O O . ILE A 1 172 ? 35.435 11.487 -61.515 1.00 97.81 172 ILE A O 1
ATOM 1422 N N . THR A 1 173 ? 34.891 12.621 -59.646 1.00 97.31 173 THR A N 1
ATOM 1423 C CA . THR A 1 173 ? 34.815 13.917 -60.331 1.00 97.31 173 THR A CA 1
ATOM 1424 C C . THR A 1 173 ? 36.174 14.374 -60.856 1.00 97.31 173 THR A C 1
ATOM 1426 O O . THR A 1 173 ? 36.238 14.771 -62.015 1.00 97.31 173 THR A O 1
ATOM 1429 N N . GLU A 1 174 ? 37.245 14.214 -60.075 1.00 97.19 174 GLU A N 1
ATOM 1430 C CA . GLU A 1 174 ? 38.625 14.520 -60.483 1.00 97.19 174 GLU A CA 1
ATOM 1431 C C . GLU A 1 174 ? 39.092 13.624 -61.642 1.00 97.19 174 GLU A C 1
ATOM 1433 O O . GLU A 1 174 ? 39.507 14.103 -62.692 1.00 97.19 174 GLU A O 1
ATOM 1438 N N . ASN A 1 175 ? 38.891 12.307 -61.545 1.00 97.25 175 ASN A N 1
ATOM 1439 C CA . ASN A 1 175 ? 39.228 11.406 -62.651 1.00 97.25 175 ASN A CA 1
ATOM 1440 C C . ASN A 1 175 ? 38.462 11.754 -63.941 1.00 97.25 175 ASN A C 1
ATOM 1442 O O . ASN A 1 175 ? 38.992 11.605 -65.041 1.00 97.25 175 ASN A O 1
ATOM 1446 N N . ARG A 1 176 ? 37.199 12.199 -63.840 1.00 97.25 176 ARG A N 1
ATOM 1447 C CA . ARG A 1 176 ? 36.425 12.644 -65.012 1.00 97.25 176 ARG A CA 1
ATOM 1448 C C . ARG A 1 176 ? 37.004 13.914 -65.630 1.00 97.25 176 ARG A C 1
ATOM 1450 O O . ARG A 1 176 ? 36.990 14.010 -66.857 1.00 97.25 176 ARG A O 1
ATOM 1457 N N . THR A 1 177 ? 37.485 14.866 -64.827 1.00 97.06 177 THR A N 1
ATOM 1458 C CA . THR A 1 177 ? 38.148 16.070 -65.349 1.00 97.06 177 THR A CA 1
ATOM 1459 C C . THR A 1 177 ? 39.462 15.715 -66.033 1.00 97.06 177 THR A C 1
ATOM 1461 O O . THR A 1 177 ? 39.656 16.119 -67.176 1.00 97.06 177 THR A O 1
ATOM 1464 N N . ASP A 1 178 ? 40.284 14.855 -65.432 1.00 97.00 178 ASP A N 1
ATOM 1465 C CA . ASP A 1 178 ? 41.565 14.422 -66.008 1.00 97.00 178 ASP A CA 1
ATOM 1466 C C . ASP A 1 178 ? 41.379 13.683 -67.345 1.00 97.00 178 ASP A C 1
ATOM 1468 O O . ASP A 1 178 ? 42.105 13.908 -68.317 1.00 97.00 178 ASP A O 1
ATOM 1472 N N . ILE A 1 179 ? 40.365 12.814 -67.440 1.00 97.19 179 ILE A N 1
ATOM 1473 C CA . ILE A 1 179 ? 40.017 12.135 -68.699 1.00 97.19 179 ILE A CA 1
ATOM 1474 C C . ILE A 1 179 ? 39.584 13.153 -69.764 1.00 97.19 179 ILE A C 1
ATOM 1476 O O . ILE A 1 179 ? 39.981 13.033 -70.923 1.00 97.19 179 ILE A O 1
ATOM 1480 N N . ALA A 1 180 ? 38.792 14.163 -69.398 1.00 96.62 180 ALA A N 1
ATOM 1481 C CA . ALA A 1 180 ? 38.374 15.199 -70.339 1.00 96.62 180 ALA A CA 1
ATOM 1482 C C . ALA A 1 180 ? 39.563 16.053 -70.819 1.00 96.62 180 ALA A C 1
ATOM 1484 O O . ALA A 1 180 ? 39.665 16.341 -72.013 1.00 96.62 180 ALA A O 1
ATOM 1485 N N . GLU A 1 181 ? 40.483 16.415 -69.922 1.00 96.50 181 GLU A N 1
ATOM 1486 C CA . GLU A 1 181 ? 41.701 17.163 -70.252 1.00 96.50 181 GLU A CA 1
ATOM 1487 C C . GLU A 1 181 ? 42.633 16.358 -71.163 1.00 96.50 181 GLU A C 1
ATOM 1489 O O . GLU A 1 181 ? 43.061 16.850 -72.210 1.00 96.50 181 GLU A O 1
ATOM 1494 N N . THR A 1 182 ? 42.896 15.093 -70.825 1.00 96.62 182 THR A N 1
ATOM 1495 C CA . THR A 1 182 ? 43.713 14.200 -71.663 1.00 96.62 182 THR A CA 1
ATOM 1496 C C . THR A 1 182 ? 43.080 13.979 -73.036 1.00 96.62 182 THR A C 1
ATOM 1498 O O . THR A 1 182 ? 43.782 14.019 -74.048 1.00 96.62 182 THR A O 1
ATOM 1501 N N . GLN A 1 183 ? 41.754 13.830 -73.114 1.00 97.12 183 GLN A N 1
ATOM 1502 C CA . GLN A 1 183 ? 41.041 13.735 -74.387 1.00 97.12 183 GLN A CA 1
ATOM 1503 C C . GLN A 1 183 ? 41.167 15.022 -75.217 1.00 97.12 183 GLN A C 1
ATOM 1505 O O . GLN A 1 183 ? 41.399 14.943 -76.425 1.00 97.12 183 GLN A O 1
ATOM 1510 N N . ALA A 1 184 ? 41.068 16.199 -74.593 1.00 96.31 184 ALA A N 1
ATOM 1511 C CA . ALA A 1 184 ? 41.274 17.479 -75.268 1.00 96.31 184 ALA A CA 1
ATOM 1512 C C . ALA A 1 184 ? 42.715 17.626 -75.794 1.00 96.31 184 ALA A C 1
ATOM 1514 O O . ALA A 1 184 ? 42.916 18.090 -76.918 1.00 96.31 184 ALA A O 1
ATOM 1515 N N . MET A 1 185 ? 43.716 17.175 -75.028 1.00 96.00 185 MET A N 1
ATOM 1516 C CA . MET A 1 185 ? 45.115 17.149 -75.471 1.00 96.00 185 MET A CA 1
ATOM 1517 C C . MET A 1 185 ? 45.323 16.239 -76.686 1.00 96.00 185 MET A C 1
ATOM 1519 O O . MET A 1 185 ? 45.996 16.638 -77.637 1.00 96.00 185 MET A O 1
ATOM 1523 N N . VAL A 1 186 ? 44.727 15.041 -76.686 1.00 96.31 186 VAL A N 1
ATOM 1524 C CA . VAL A 1 186 ? 44.787 14.116 -77.832 1.00 96.31 186 VAL A CA 1
ATOM 1525 C C . VAL A 1 186 ? 44.145 14.746 -79.067 1.00 96.31 186 VAL A C 1
ATOM 1527 O O . VAL A 1 186 ? 44.765 14.774 -80.125 1.00 96.31 186 VAL A O 1
ATOM 1530 N N . GLN A 1 187 ? 42.955 15.338 -78.931 1.00 95.69 187 GLN A N 1
ATOM 1531 C CA . GLN A 1 187 ? 42.281 16.017 -80.043 1.00 95.69 187 GLN A CA 1
ATOM 1532 C C . GLN A 1 187 ? 43.100 17.188 -80.601 1.00 95.69 187 GLN A C 1
ATOM 1534 O O . GLN A 1 187 ? 43.169 17.366 -81.817 1.00 95.69 187 GLN A O 1
ATOM 1539 N N . ALA A 1 188 ? 43.740 17.977 -79.734 1.00 94.31 188 ALA A N 1
ATOM 1540 C CA . ALA A 1 188 ? 44.628 19.054 -80.159 1.00 94.31 188 ALA A CA 1
ATOM 1541 C C . ALA A 1 188 ? 45.849 18.515 -80.925 1.00 94.31 188 ALA A C 1
ATOM 1543 O O . ALA A 1 188 ? 46.209 19.067 -81.965 1.00 94.31 188 ALA A O 1
ATOM 1544 N N . SER A 1 189 ? 46.450 17.418 -80.450 1.00 94.69 189 SER A N 1
ATOM 1545 C CA . SER A 1 189 ? 47.555 16.735 -81.134 1.00 94.69 189 SER A CA 1
ATOM 1546 C C . SER A 1 189 ? 47.138 16.219 -82.516 1.00 94.69 189 SER A C 1
ATOM 1548 O O . SER A 1 189 ? 47.831 16.472 -83.502 1.00 94.69 189 SER A O 1
ATOM 1550 N N . ASP A 1 190 ? 45.987 15.551 -82.619 1.00 94.88 190 ASP A N 1
ATOM 1551 C CA . ASP A 1 190 ? 45.454 15.054 -83.893 1.00 94.88 190 ASP A CA 1
ATOM 1552 C C . ASP A 1 190 ? 45.160 16.201 -84.871 1.00 94.88 190 ASP A C 1
ATOM 1554 O O . ASP A 1 190 ? 45.477 16.114 -86.059 1.00 94.88 190 ASP A O 1
ATOM 1558 N N . ALA A 1 191 ? 44.598 17.312 -84.384 1.00 93.25 191 ALA A N 1
ATOM 1559 C CA . ALA A 1 191 ? 44.352 18.501 -85.196 1.00 93.25 191 ALA A CA 1
ATOM 1560 C C . ALA A 1 191 ? 45.656 19.107 -85.745 1.00 93.25 191 ALA A C 1
ATOM 1562 O O . ALA A 1 191 ? 45.707 19.483 -86.917 1.00 93.25 191 ALA A O 1
ATOM 1563 N N . MET A 1 192 ? 46.718 19.161 -84.934 1.00 92.94 192 MET A N 1
ATOM 1564 C CA . MET A 1 192 ? 48.040 19.618 -85.378 1.00 92.94 192 MET A CA 1
ATOM 1565 C C . MET A 1 192 ? 48.643 18.696 -86.444 1.00 92.94 192 MET A C 1
ATOM 1567 O O . MET A 1 192 ? 49.153 19.188 -87.449 1.00 92.94 192 MET A O 1
ATOM 1571 N N . LEU A 1 193 ? 48.566 17.374 -86.258 1.00 91.62 193 LEU A N 1
ATOM 1572 C CA . LEU A 1 193 ? 49.062 16.406 -87.242 1.00 91.62 193 LEU A CA 1
ATOM 1573 C C . LEU A 1 193 ? 48.325 16.531 -88.580 1.00 91.62 193 LEU A C 1
ATOM 1575 O O . LEU A 1 193 ? 48.963 16.567 -89.631 1.00 91.62 193 LEU A O 1
ATOM 1579 N N . ASN A 1 194 ? 46.998 16.664 -88.543 1.00 91.75 194 ASN A N 1
ATOM 1580 C CA . ASN A 1 194 ? 46.193 16.868 -89.746 1.00 91.75 194 ASN A CA 1
ATOM 1581 C C . ASN A 1 194 ? 46.522 18.194 -90.449 1.00 91.75 194 ASN A C 1
ATOM 1583 O O . ASN A 1 194 ? 46.562 18.233 -91.674 1.00 91.75 194 ASN A O 1
ATOM 1587 N N . ALA A 1 195 ? 46.793 19.265 -89.694 1.00 89.06 195 ALA A N 1
ATOM 1588 C CA . ALA A 1 195 ? 47.215 20.547 -90.257 1.00 89.06 195 ALA A CA 1
ATOM 1589 C C . ALA A 1 195 ? 48.613 20.495 -90.898 1.00 89.06 195 ALA A C 1
ATOM 1591 O O . ALA A 1 195 ? 48.879 21.255 -91.820 1.00 89.06 195 ALA A O 1
ATOM 1592 N N . TRP A 1 196 ? 49.506 19.620 -90.423 1.00 83.69 196 TRP A N 1
ATOM 1593 C CA . TRP A 1 196 ? 50.841 19.439 -91.005 1.00 83.69 196 TRP A CA 1
ATOM 1594 C C . TRP A 1 196 ? 50.838 18.584 -92.280 1.00 83.69 196 TRP A C 1
ATOM 1596 O O . TRP A 1 196 ? 51.711 18.739 -93.129 1.00 83.69 196 TRP A O 1
ATOM 1606 N N . ALA A 1 197 ? 49.874 17.671 -92.412 1.00 80.81 197 ALA A N 1
ATOM 1607 C CA . ALA A 1 197 ? 49.751 16.774 -93.559 1.00 80.81 197 ALA A CA 1
ATOM 1608 C C . ALA A 1 197 ? 49.025 17.389 -94.779 1.00 80.81 197 ALA A C 1
ATOM 1610 O O . ALA A 1 197 ? 48.983 16.745 -95.829 1.00 80.81 197 ALA A O 1
ATOM 1611 N N . ALA A 1 198 ? 48.443 18.586 -94.638 1.00 64.12 198 ALA A N 1
ATOM 1612 C CA . ALA A 1 198 ? 47.729 19.333 -95.681 1.00 64.12 198 ALA A CA 1
ATOM 1613 C C . ALA A 1 198 ? 48.615 20.417 -96.317 1.00 64.12 198 ALA A C 1
ATOM 1615 O O . ALA A 1 198 ? 48.475 20.630 -97.543 1.00 64.12 198 ALA A O 1
#

Foldseek 3Di:
DDDDDDDDDDDDDDDDPPPPDDPVNVVVVVVVVVVVVVVVVVVVVVVVCCVPCVCVLVVLVVLCVVLVQDQDDDPPPDVPADDDPSNSHHPVSSVVSVVSVVVVVVVVVVVVVVVVVVVVVVVVVVVVVVVVVVVVVVVVVVVVVVVVVVVVVVVVVVVVVVVVVVVVVVVVVVVVVVVVVVVVVVVVVVVVVVVVVD

pLDDT: m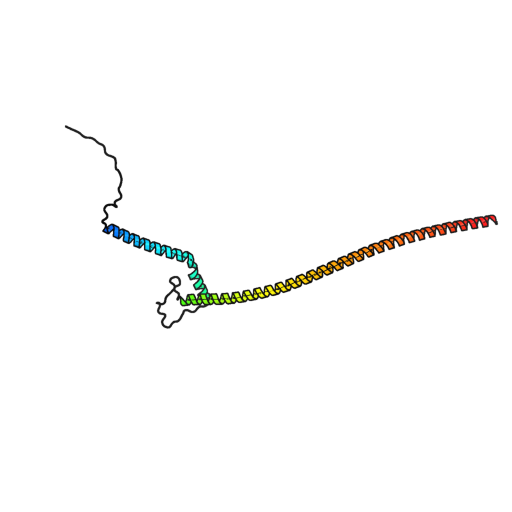ean 85.66, std 16.78, range [39.91, 98.62]

Organism: NCBI:txid192012